Protein AF-A0A938SD48-F1 (afdb_monomer)

Nearest PDB structures (foldseek):
  7wwb-assembly1_B  TM=2.393E-01  e=8.233E+00  Homo sapiens

Radius of gyration: 23.77 Å; Cα contacts (8 Å, |Δi|>4): 327; chains: 1; bounding box: 53×47×93 Å

Structure (mmCIF, N/CA/C/O backbone):
data_AF-A0A938SD48-F1
#
_entry.id   AF-A0A938SD48-F1
#
loop_
_atom_site.group_PDB
_atom_site.id
_atom_site.type_symbol
_atom_site.label_atom_id
_atom_site.label_alt_id
_atom_site.label_comp_id
_atom_site.label_asym_id
_atom_site.label_entity_id
_atom_site.label_seq_id
_atom_site.pdbx_PDB_ins_code
_atom_site.Cartn_x
_atom_site.Cartn_y
_atom_site.Cartn_z
_atom_site.occupancy
_atom_site.B_iso_or_equiv
_atom_site.auth_seq_id
_atom_site.auth_comp_id
_atom_site.auth_asym_id
_atom_site.auth_atom_id
_atom_site.pdbx_PDB_model_num
ATOM 1 N N . MET A 1 1 ? 26.188 -5.322 -6.382 1.00 55.97 1 MET A N 1
ATOM 2 C CA . MET A 1 1 ? 25.565 -6.356 -5.521 1.00 55.97 1 MET A CA 1
ATOM 3 C C . MET A 1 1 ? 25.626 -6.006 -4.030 1.00 55.97 1 MET A C 1
ATOM 5 O O . MET A 1 1 ? 24.589 -6.055 -3.387 1.00 55.97 1 MET A O 1
ATOM 9 N N . GLY A 1 2 ? 26.776 -5.583 -3.482 1.00 70.31 2 GLY A N 1
ATOM 10 C CA . GLY A 1 2 ? 26.922 -5.289 -2.041 1.00 70.31 2 GLY A CA 1
ATOM 11 C C . GLY A 1 2 ? 25.965 -4.232 -1.465 1.00 70.31 2 GLY A C 1
ATOM 12 O O . GLY A 1 2 ? 25.361 -4.470 -0.428 1.00 70.31 2 GLY A O 1
ATOM 13 N N . LEU A 1 3 ? 25.742 -3.111 -2.161 1.00 60.47 3 LEU A N 1
ATOM 14 C CA . LEU A 1 3 ? 24.790 -2.065 -1.733 1.00 60.47 3 LEU A CA 1
ATOM 15 C C . LEU A 1 3 ? 23.327 -2.533 -1.718 1.00 60.47 3 LEU A C 1
ATOM 17 O O . LEU A 1 3 ? 22.547 -2.079 -0.890 1.00 60.47 3 LEU A O 1
ATOM 21 N N . LEU A 1 4 ? 22.972 -3.457 -2.612 1.00 60.59 4 LEU A N 1
ATOM 22 C CA . LEU A 1 4 ? 21.636 -4.045 -2.701 1.00 60.59 4 LEU A CA 1
ATOM 23 C C . LEU A 1 4 ? 21.381 -4.981 -1.517 1.00 60.59 4 LEU A C 1
ATOM 25 O O . LEU A 1 4 ? 20.344 -4.920 -0.868 1.00 60.59 4 LEU A O 1
ATOM 29 N N . ILE A 1 5 ? 22.372 -5.811 -1.195 1.00 69.81 5 ILE A N 1
ATOM 30 C CA . ILE A 1 5 ? 22.332 -6.666 -0.009 1.00 69.81 5 ILE A CA 1
ATOM 31 C C . ILE A 1 5 ? 22.287 -5.793 1.248 1.00 69.81 5 ILE A C 1
ATOM 33 O O . ILE A 1 5 ? 21.464 -6.032 2.120 1.00 69.81 5 ILE A O 1
ATOM 37 N N . ALA A 1 6 ? 23.095 -4.735 1.318 1.00 67.44 6 ALA A N 1
ATOM 38 C CA . ALA A 1 6 ? 23.094 -3.816 2.451 1.00 67.44 6 ALA A CA 1
ATOM 39 C C . ALA A 1 6 ? 21.742 -3.105 2.632 1.00 67.44 6 ALA A C 1
ATOM 41 O O . ALA A 1 6 ? 21.250 -3.035 3.755 1.00 67.44 6 ALA A O 1
ATOM 42 N N . SER A 1 7 ? 21.105 -2.624 1.558 1.00 64.06 7 SER A N 1
ATOM 43 C CA . SER A 1 7 ? 19.796 -1.968 1.654 1.00 64.06 7 SER A CA 1
ATOM 44 C C . SER A 1 7 ? 18.698 -2.943 2.078 1.00 64.06 7 SER A C 1
ATOM 46 O O . SER A 1 7 ? 17.916 -2.617 2.969 1.00 64.06 7 SER A O 1
ATOM 48 N N . LEU A 1 8 ? 18.685 -4.160 1.526 1.00 69.50 8 LEU A N 1
ATOM 49 C CA . LEU A 1 8 ? 17.769 -5.219 1.951 1.00 69.50 8 LEU A CA 1
ATOM 50 C C . LEU A 1 8 ? 17.994 -5.622 3.412 1.00 69.50 8 LEU A C 1
ATOM 52 O O . LEU A 1 8 ? 17.023 -5.781 4.145 1.00 69.50 8 LEU A O 1
ATOM 56 N N . LEU A 1 9 ? 19.247 -5.741 3.858 1.00 76.12 9 LEU A N 1
ATOM 57 C CA . LEU A 1 9 ? 19.583 -6.078 5.243 1.00 76.12 9 LEU A CA 1
ATOM 58 C C . LEU A 1 9 ? 19.184 -4.968 6.217 1.00 76.12 9 LEU A C 1
ATOM 60 O O . LEU A 1 9 ? 18.632 -5.263 7.272 1.00 76.12 9 LEU A O 1
ATOM 64 N N . VAL A 1 10 ? 19.411 -3.700 5.867 1.00 75.19 10 VAL A N 1
ATOM 65 C CA . VAL A 1 10 ? 18.990 -2.549 6.681 1.00 75.19 10 VAL A CA 1
ATOM 66 C C . VAL A 1 10 ? 17.469 -2.504 6.798 1.00 75.19 10 VAL A C 1
ATOM 68 O O . VAL A 1 10 ? 16.935 -2.287 7.887 1.00 75.19 10 VAL A O 1
ATOM 71 N N . LEU A 1 11 ? 16.762 -2.757 5.698 1.00 69.75 11 LEU A N 1
ATOM 72 C CA . LEU A 1 11 ? 15.305 -2.749 5.680 1.00 69.75 11 LEU A CA 1
ATOM 73 C C . LEU A 1 11 ? 14.731 -3.952 6.444 1.00 69.75 11 LEU A C 1
ATOM 75 O O . LEU A 1 11 ? 13.822 -3.783 7.253 1.00 69.75 11 LEU A O 1
ATOM 79 N N . ALA A 1 12 ? 15.327 -5.136 6.289 1.00 75.06 12 ALA A N 1
ATOM 80 C CA . ALA A 1 12 ? 14.992 -6.325 7.067 1.00 75.06 12 ALA A CA 1
ATOM 81 C C . ALA A 1 12 ? 15.240 -6.105 8.566 1.00 75.06 12 ALA A C 1
ATOM 83 O O . ALA A 1 12 ? 14.364 -6.390 9.380 1.00 75.06 12 ALA A O 1
ATOM 84 N N . PHE A 1 13 ? 16.387 -5.535 8.943 1.00 79.31 13 PHE A N 1
ATOM 85 C CA . PHE A 1 13 ? 16.696 -5.187 10.329 1.00 79.31 13 PHE A CA 1
ATOM 86 C C . PHE A 1 13 ? 15.677 -4.197 10.899 1.00 79.31 13 PHE A C 1
ATOM 88 O O . PHE A 1 13 ? 15.174 -4.398 12.003 1.00 79.31 13 PHE A O 1
ATOM 95 N N . ALA A 1 14 ? 15.306 -3.167 10.136 1.00 73.25 14 ALA A N 1
ATOM 96 C CA . ALA A 1 14 ? 14.277 -2.214 10.539 1.00 73.25 14 ALA A CA 1
ATOM 97 C C . ALA A 1 14 ? 12.911 -2.884 10.732 1.00 73.25 14 ALA A C 1
ATOM 99 O O . ALA A 1 14 ? 12.213 -2.574 11.699 1.00 73.25 14 ALA A O 1
ATOM 100 N N . CYS A 1 15 ? 12.551 -3.834 9.865 1.00 73.44 15 CYS A N 1
ATOM 101 C CA . CYS A 1 15 ? 11.355 -4.655 10.023 1.00 73.44 15 CYS A CA 1
ATOM 102 C C . CYS A 1 15 ? 11.419 -5.509 11.294 1.00 73.44 15 CYS A C 1
ATOM 104 O O . CYS A 1 15 ? 10.474 -5.477 12.079 1.00 73.44 15 CYS A O 1
ATOM 106 N N . PHE A 1 16 ? 12.522 -6.217 11.551 1.00 78.19 16 PHE A N 1
ATOM 107 C CA . PHE A 1 16 ? 12.684 -7.025 12.764 1.00 78.19 16 PHE A CA 1
ATOM 108 C C . PHE A 1 16 ? 12.657 -6.176 14.034 1.00 78.19 16 PHE A C 1
ATOM 110 O O . PHE A 1 16 ? 11.977 -6.530 14.993 1.00 78.19 16 PHE A O 1
ATOM 117 N N . HIS A 1 17 ? 13.323 -5.022 14.035 1.00 78.88 17 HIS A N 1
ATOM 118 C CA . HIS A 1 17 ? 13.264 -4.075 15.142 1.00 78.88 17 HIS A CA 1
ATOM 119 C C . HIS A 1 17 ? 11.832 -3.571 15.371 1.00 78.88 17 HIS A C 1
ATOM 121 O O . HIS A 1 17 ? 11.336 -3.603 16.497 1.00 78.88 17 HIS A O 1
ATOM 127 N N . ALA A 1 18 ? 11.138 -3.154 14.308 1.00 74.25 18 ALA A N 1
ATOM 128 C CA . ALA A 1 18 ? 9.751 -2.709 14.389 1.00 74.25 18 ALA A CA 1
ATOM 129 C C . ALA A 1 18 ? 8.836 -3.813 14.943 1.00 74.25 18 ALA A C 1
ATOM 131 O O . ALA A 1 18 ? 8.040 -3.549 15.845 1.00 74.25 18 ALA A O 1
ATOM 132 N N . LEU A 1 19 ? 8.997 -5.055 14.471 1.00 74.38 19 LEU A N 1
ATOM 133 C CA . LEU A 1 19 ? 8.277 -6.220 14.980 1.00 74.38 19 LEU A CA 1
ATOM 134 C C . LEU A 1 19 ? 8.552 -6.416 16.474 1.00 74.38 19 LEU A C 1
ATOM 136 O O . LEU A 1 19 ? 7.603 -6.414 17.258 1.00 74.38 19 LEU A O 1
ATOM 140 N N . SER A 1 20 ? 9.816 -6.473 16.893 1.00 78.00 20 SER A N 1
ATOM 141 C CA . SER A 1 20 ? 10.206 -6.616 18.301 1.00 78.00 20 SER A CA 1
ATOM 142 C C . SER A 1 20 ? 9.588 -5.533 19.188 1.00 78.00 20 SER A C 1
ATOM 144 O O . SER A 1 20 ? 8.962 -5.838 20.203 1.00 78.00 20 SER A O 1
ATOM 146 N N . VAL A 1 21 ? 9.658 -4.265 18.773 1.00 74.50 21 VAL A N 1
ATOM 147 C CA . VAL A 1 21 ? 9.040 -3.147 19.501 1.00 74.50 21 VAL A CA 1
ATOM 148 C C . VAL A 1 21 ? 7.518 -3.299 19.580 1.00 74.50 21 VAL A C 1
ATOM 150 O O . VAL A 1 21 ? 6.919 -2.997 20.616 1.00 74.50 21 VAL A O 1
ATOM 153 N N . THR A 1 22 ? 6.859 -3.774 18.520 1.00 73.69 22 THR A N 1
ATOM 154 C CA . THR A 1 22 ? 5.404 -3.999 18.548 1.00 73.69 22 THR A CA 1
ATOM 155 C C . THR A 1 22 ? 4.982 -5.187 19.409 1.00 73.69 22 THR A C 1
ATOM 157 O O . THR A 1 22 ? 3.893 -5.128 19.983 1.00 73.69 22 THR A O 1
ATOM 160 N N . PHE A 1 23 ? 5.820 -6.223 19.522 1.00 74.44 23 PHE A N 1
ATOM 161 C CA . PHE A 1 23 ? 5.585 -7.390 20.376 1.00 74.44 23 PHE A CA 1
ATOM 162 C C . PHE A 1 23 ? 5.775 -7.070 21.861 1.00 74.44 23 PHE A C 1
ATOM 164 O O . PHE A 1 23 ? 4.983 -7.519 22.685 1.00 74.44 23 PHE A O 1
ATOM 171 N N . LEU A 1 24 ? 6.784 -6.264 22.199 1.00 77.25 24 LEU A N 1
ATOM 172 C CA . LEU A 1 24 ? 7.079 -5.883 23.584 1.00 77.25 24 LEU A CA 1
ATOM 173 C C . LEU A 1 24 ? 6.087 -4.851 24.140 1.00 77.25 24 LEU A C 1
ATOM 175 O O . LEU A 1 24 ? 5.838 -4.804 25.345 1.00 77.25 24 LEU A O 1
ATOM 179 N N . ASN A 1 25 ? 5.499 -4.015 23.280 1.00 76.06 25 ASN A N 1
ATOM 180 C CA . ASN A 1 25 ? 4.553 -2.997 23.723 1.00 76.06 25 ASN A CA 1
ATOM 181 C C . ASN A 1 25 ? 3.167 -3.587 24.039 1.00 76.06 25 ASN A C 1
ATOM 183 O O . ASN A 1 25 ? 2.583 -4.293 23.211 1.00 76.06 25 ASN A O 1
ATOM 187 N N . PRO A 1 26 ? 2.556 -3.227 25.186 1.00 74.94 26 PRO A N 1
ATOM 188 C CA . PRO A 1 26 ? 1.252 -3.754 25.555 1.00 74.94 26 PRO A CA 1
ATOM 189 C C . PRO A 1 26 ? 0.180 -3.342 24.529 1.00 74.94 26 PRO A C 1
ATOM 191 O O . PRO A 1 26 ? 0.180 -2.194 24.071 1.00 74.94 26 PRO A O 1
ATOM 194 N N . PRO A 1 27 ? -0.823 -4.196 24.235 1.00 69.19 27 PRO A N 1
ATOM 195 C CA . PRO A 1 27 ? -1.873 -3.906 23.247 1.00 69.19 27 PRO A CA 1
ATOM 196 C C . PRO A 1 27 ? -2.687 -2.631 23.524 1.00 69.19 27 PRO A C 1
ATOM 198 O O . PRO A 1 27 ? -3.378 -2.106 22.646 1.00 69.19 27 PRO A O 1
ATOM 201 N N . ALA A 1 28 ? -2.655 -2.129 24.760 1.00 70.56 28 ALA A N 1
ATOM 202 C CA . ALA A 1 28 ? -3.317 -0.893 25.158 1.00 70.56 28 ALA A CA 1
ATOM 203 C C . ALA A 1 28 ? -2.520 0.378 24.797 1.00 70.56 28 ALA A C 1
ATOM 205 O O . ALA A 1 28 ? -3.116 1.453 24.768 1.00 70.56 28 ALA A O 1
ATOM 206 N N . ALA A 1 29 ? -1.211 0.283 24.541 1.00 79.06 29 ALA A N 1
ATOM 207 C CA . ALA A 1 29 ? -0.349 1.406 24.174 1.00 79.06 29 ALA A CA 1
ATOM 208 C C . ALA A 1 29 ? -0.347 1.665 22.657 1.00 79.06 29 ALA A C 1
ATOM 210 O O . ALA A 1 29 ? -0.799 0.837 21.862 1.00 79.06 29 ALA A O 1
ATOM 211 N N . ASN A 1 30 ? 0.159 2.833 22.246 1.00 84.06 30 ASN A N 1
ATOM 212 C CA . ASN A 1 30 ? 0.349 3.161 20.835 1.00 84.06 30 ASN A CA 1
ATOM 213 C C . ASN A 1 30 ? 1.605 2.463 20.284 1.00 84.06 30 ASN A C 1
ATOM 215 O O . ASN A 1 30 ? 2.627 3.100 20.052 1.00 84.06 30 ASN A O 1
ATOM 219 N N . ARG A 1 31 ? 1.525 1.142 20.100 1.00 85.81 31 ARG A N 1
ATOM 220 C CA . ARG A 1 31 ? 2.643 0.313 19.622 1.00 85.81 31 ARG A CA 1
ATOM 221 C C . ARG A 1 31 ? 3.079 0.637 18.189 1.00 85.81 31 ARG A C 1
ATOM 223 O O . ARG A 1 31 ? 4.226 0.395 17.837 1.00 85.81 31 ARG A O 1
ATOM 230 N N . ALA A 1 32 ? 2.174 1.189 17.377 1.00 87.50 32 ALA A N 1
ATOM 231 C CA . ALA A 1 32 ? 2.451 1.513 15.982 1.00 87.50 32 ALA A CA 1
ATOM 232 C C . ALA A 1 32 ? 3.376 2.728 15.814 1.00 87.50 32 ALA A C 1
ATOM 234 O O . ALA A 1 32 ? 4.136 2.769 14.856 1.00 87.50 32 ALA A O 1
ATOM 235 N N . PHE A 1 33 ? 3.344 3.693 16.739 1.00 89.31 33 PHE A N 1
ATOM 236 C CA . PHE A 1 33 ? 4.128 4.927 16.627 1.00 89.31 33 PHE A CA 1
ATOM 237 C C . PHE A 1 33 ? 5.637 4.703 16.510 1.00 89.31 33 PHE A C 1
ATOM 239 O O . PHE A 1 33 ? 6.199 5.121 15.498 1.00 89.31 33 PHE A O 1
ATOM 246 N N . PRO A 1 34 ? 6.305 4.035 17.473 1.00 87.38 34 PRO A N 1
ATOM 247 C CA . PRO A 1 34 ? 7.749 3.851 17.388 1.00 87.38 34 PRO A CA 1
ATOM 248 C C . PRO A 1 34 ? 8.135 3.036 16.150 1.00 87.38 34 PRO A C 1
ATOM 250 O O . PRO A 1 34 ? 9.058 3.416 15.445 1.00 87.38 34 PRO A O 1
ATOM 253 N N . ALA A 1 35 ? 7.374 1.988 15.824 1.00 88.12 35 ALA A N 1
ATOM 254 C CA . ALA A 1 35 ? 7.616 1.156 14.648 1.00 88.12 35 ALA A CA 1
ATOM 255 C C . ALA A 1 35 ? 7.497 1.936 13.327 1.00 88.12 35 ALA A C 1
ATOM 257 O O . ALA A 1 35 ? 8.381 1.864 12.476 1.00 88.12 35 ALA A O 1
ATOM 258 N N . ARG A 1 36 ? 6.425 2.716 13.150 1.00 92.44 36 ARG A N 1
ATOM 259 C CA . ARG A 1 36 ? 6.199 3.514 11.934 1.00 92.44 36 ARG A CA 1
ATOM 260 C C . ARG A 1 36 ? 7.218 4.642 11.801 1.00 92.44 36 ARG A C 1
ATOM 262 O O . ARG A 1 36 ? 7.652 4.932 10.691 1.00 92.44 36 ARG A O 1
ATOM 269 N N . LEU A 1 37 ? 7.635 5.246 12.913 1.00 91.12 37 LEU A N 1
ATOM 270 C CA . LEU A 1 37 ? 8.685 6.261 12.912 1.00 91.12 37 LEU A CA 1
ATOM 271 C C . LEU A 1 37 ? 10.048 5.665 12.534 1.00 91.12 37 LEU A C 1
ATOM 273 O O . LEU A 1 37 ? 10.732 6.231 11.684 1.00 91.12 37 LEU A O 1
ATOM 277 N N . THR A 1 38 ? 10.427 4.512 13.098 1.00 88.62 38 THR A N 1
ATOM 278 C CA . THR A 1 38 ? 11.702 3.865 12.746 1.00 88.62 38 THR A CA 1
ATOM 279 C C . THR A 1 38 ? 11.712 3.410 11.296 1.00 88.62 38 THR A C 1
ATOM 281 O O . THR A 1 38 ? 12.691 3.646 10.596 1.00 88.62 38 THR A O 1
ATOM 284 N N . LEU A 1 39 ? 10.615 2.814 10.817 1.00 89.19 39 LEU A N 1
ATOM 285 C CA . LEU A 1 39 ? 10.494 2.398 9.421 1.00 89.19 39 LEU A CA 1
ATOM 286 C C . LEU A 1 39 ? 10.559 3.592 8.464 1.00 89.19 39 LEU A C 1
ATOM 288 O O . LEU A 1 39 ? 11.268 3.511 7.471 1.00 89.19 39 LEU A O 1
ATOM 292 N N . ALA A 1 40 ? 9.892 4.710 8.774 1.00 93.38 40 ALA A N 1
ATOM 293 C CA . ALA A 1 40 ? 9.971 5.921 7.957 1.00 93.38 40 ALA A CA 1
ATOM 294 C C . ALA A 1 40 ? 11.389 6.522 7.942 1.00 93.38 40 ALA A C 1
ATOM 296 O O . ALA A 1 40 ? 11.875 6.922 6.888 1.00 93.38 40 ALA A O 1
ATOM 297 N N . GLY A 1 41 ? 12.077 6.550 9.089 1.00 91.31 41 GLY A N 1
ATOM 298 C CA . GLY A 1 41 ? 13.460 7.028 9.170 1.00 91.31 41 GLY A CA 1
ATOM 299 C C . GLY A 1 41 ? 14.431 6.163 8.363 1.00 91.31 41 GLY A C 1
ATOM 300 O O . GLY A 1 41 ? 15.237 6.686 7.596 1.00 91.31 41 GLY A O 1
ATOM 301 N N . VAL A 1 42 ? 14.316 4.837 8.482 1.00 88.50 42 VAL A N 1
ATOM 302 C CA . VAL A 1 42 ? 15.143 3.886 7.723 1.00 88.50 42 VAL A CA 1
ATOM 303 C C . VAL A 1 42 ? 14.827 3.947 6.230 1.00 88.50 42 VAL A C 1
ATOM 305 O O . VAL A 1 42 ? 15.749 3.978 5.419 1.00 88.50 42 VAL A O 1
ATOM 308 N N . TRP A 1 43 ? 13.549 4.032 5.862 1.00 93.25 43 TRP A N 1
ATOM 309 C CA . TRP A 1 43 ? 13.114 4.232 4.481 1.00 93.25 43 TRP A CA 1
ATOM 310 C C . TRP A 1 43 ? 13.755 5.477 3.855 1.00 93.25 43 TRP A C 1
ATOM 312 O O . TRP A 1 43 ? 14.315 5.386 2.761 1.00 93.25 43 TRP A O 1
ATOM 322 N N . LEU A 1 44 ? 13.734 6.610 4.568 1.00 94.00 44 LEU A N 1
ATOM 323 C CA . LEU A 1 44 ? 14.311 7.868 4.096 1.00 94.00 44 LEU A CA 1
ATOM 324 C C . LEU A 1 44 ? 15.834 7.769 3.948 1.00 94.00 44 LEU A C 1
ATOM 326 O O . LEU A 1 44 ? 16.376 8.141 2.909 1.00 94.00 44 LEU A O 1
ATOM 330 N N . ALA A 1 45 ? 16.524 7.232 4.958 1.00 89.75 45 ALA A N 1
ATOM 331 C CA . ALA A 1 45 ? 17.973 7.045 4.917 1.00 89.75 45 ALA A CA 1
ATOM 332 C C . ALA A 1 45 ? 18.395 6.122 3.760 1.00 89.75 45 ALA A C 1
ATOM 334 O O . ALA A 1 45 ? 19.318 6.446 3.015 1.00 89.75 45 ALA A O 1
ATOM 335 N N . ALA A 1 46 ? 17.684 5.007 3.562 1.00 89.31 46 ALA A N 1
ATOM 336 C CA . ALA A 1 46 ? 17.926 4.092 2.451 1.00 89.31 46 ALA A CA 1
ATOM 337 C C . ALA A 1 46 ? 17.684 4.762 1.087 1.00 89.31 46 ALA A C 1
ATOM 339 O O . ALA A 1 46 ? 18.459 4.536 0.160 1.00 89.31 46 ALA A O 1
ATOM 340 N N . GLY A 1 47 ? 16.664 5.618 0.977 1.00 89.94 47 GLY A N 1
ATOM 341 C CA . GLY A 1 47 ? 16.372 6.372 -0.245 1.00 89.94 47 GLY A CA 1
ATOM 342 C C . GLY A 1 47 ? 17.467 7.377 -0.592 1.00 89.94 47 GLY A C 1
ATOM 343 O O . GLY A 1 47 ? 17.913 7.428 -1.736 1.00 89.94 47 GLY A O 1
ATOM 344 N N . ILE A 1 48 ? 17.972 8.114 0.404 1.00 89.62 48 ILE A N 1
ATOM 345 C CA . ILE A 1 48 ? 19.101 9.042 0.229 1.00 89.62 48 ILE A CA 1
ATOM 346 C C . ILE A 1 48 ? 20.354 8.284 -0.222 1.00 89.62 48 ILE A C 1
ATOM 348 O O . ILE A 1 48 ? 21.013 8.697 -1.174 1.00 89.62 48 ILE A O 1
ATOM 352 N N . LEU A 1 49 ? 20.672 7.155 0.417 1.00 88.44 49 LEU A N 1
ATOM 353 C CA . LEU A 1 49 ? 21.825 6.336 0.035 1.00 88.44 49 LEU A CA 1
ATOM 354 C C . LEU A 1 49 ? 21.688 5.768 -1.382 1.00 88.44 49 LEU A C 1
ATOM 356 O O . LEU A 1 49 ? 22.663 5.775 -2.132 1.00 88.44 49 LEU A O 1
ATOM 360 N N . ALA A 1 50 ? 20.492 5.313 -1.764 1.00 87.62 50 ALA A N 1
ATOM 361 C CA . ALA A 1 50 ? 20.214 4.825 -3.111 1.00 87.62 50 ALA A CA 1
ATOM 362 C C . ALA A 1 50 ? 20.386 5.934 -4.161 1.00 87.62 50 ALA A C 1
ATOM 364 O O . ALA A 1 50 ? 21.072 5.727 -5.161 1.00 87.62 50 ALA A O 1
ATOM 365 N N . LEU A 1 51 ? 19.852 7.129 -3.891 1.00 87.12 51 LEU A N 1
ATOM 366 C CA . LEU A 1 51 ? 20.024 8.304 -4.744 1.00 87.12 51 LEU A CA 1
ATOM 367 C C . LEU A 1 51 ? 21.504 8.684 -4.892 1.00 87.12 51 LEU A C 1
ATOM 369 O O . LEU A 1 51 ? 21.979 8.903 -6.003 1.00 87.12 51 LEU A O 1
ATOM 373 N N . MET A 1 52 ? 22.258 8.721 -3.788 1.00 85.62 52 MET A N 1
ATOM 374 C CA . MET A 1 52 ? 23.696 9.011 -3.813 1.00 85.62 52 MET A CA 1
ATOM 375 C C . MET A 1 52 ? 24.492 7.957 -4.590 1.00 85.62 52 MET A C 1
ATOM 377 O O . MET A 1 52 ? 25.446 8.305 -5.287 1.00 85.62 52 MET A O 1
ATOM 381 N N . ALA A 1 53 ? 24.128 6.678 -4.469 1.00 85.06 53 ALA A N 1
ATOM 382 C CA . ALA A 1 53 ? 24.790 5.590 -5.179 1.00 85.06 53 ALA A CA 1
ATOM 383 C C . ALA A 1 53 ? 24.566 5.679 -6.697 1.00 85.06 53 ALA A C 1
ATOM 385 O O . ALA A 1 53 ? 25.527 5.524 -7.455 1.00 85.06 53 ALA A O 1
ATOM 386 N N . ASP A 1 54 ? 23.339 5.986 -7.127 1.00 84.69 54 ASP A N 1
ATOM 387 C CA . ASP A 1 54 ? 23.008 6.181 -8.543 1.00 84.69 54 ASP A CA 1
ATOM 388 C C . ASP A 1 54 ? 23.652 7.460 -9.103 1.00 84.69 54 ASP A C 1
ATOM 390 O O . ASP A 1 54 ? 24.244 7.422 -10.182 1.00 84.69 54 ASP A O 1
ATOM 394 N N . ALA A 1 55 ? 23.641 8.566 -8.348 1.00 83.88 55 ALA A N 1
ATOM 395 C CA . ALA A 1 55 ? 24.282 9.825 -8.744 1.00 83.88 55 ALA A CA 1
ATOM 396 C C . ALA A 1 55 ? 25.807 9.694 -8.915 1.00 83.88 55 ALA A C 1
ATOM 398 O O . ALA A 1 55 ? 26.402 10.348 -9.767 1.00 83.88 55 ALA A O 1
ATOM 399 N N . ARG A 1 56 ? 26.450 8.824 -8.125 1.00 84.69 56 ARG A N 1
ATOM 400 C CA . ARG A 1 56 ? 27.889 8.520 -8.229 1.00 84.69 56 ARG A CA 1
ATOM 401 C C . ARG A 1 56 ? 28.208 7.398 -9.222 1.00 84.69 56 ARG A C 1
ATOM 403 O O . ARG A 1 56 ? 29.377 7.073 -9.402 1.00 84.69 56 ARG A O 1
ATOM 410 N N . GLY A 1 57 ? 27.199 6.771 -9.831 1.00 81.56 57 GLY A N 1
ATOM 411 C CA . GLY A 1 57 ? 27.383 5.650 -10.756 1.00 81.56 57 GLY A CA 1
ATOM 412 C C . GLY A 1 57 ? 27.965 4.382 -10.118 1.00 81.56 57 GLY A C 1
ATOM 413 O O . GLY A 1 57 ? 28.519 3.552 -10.833 1.00 81.56 57 GLY A O 1
ATOM 414 N N . VAL A 1 58 ? 27.857 4.223 -8.792 1.00 75.56 58 VAL A N 1
ATOM 415 C CA . VAL A 1 58 ? 28.449 3.094 -8.042 1.00 75.56 58 VAL A CA 1
ATOM 416 C C . VAL A 1 58 ? 27.695 1.790 -8.303 1.00 75.56 58 VAL A C 1
ATOM 418 O O . VAL A 1 58 ? 28.282 0.709 -8.346 1.00 75.56 58 VAL A O 1
ATOM 421 N N . THR A 1 59 ? 26.380 1.877 -8.481 1.00 72.12 59 THR A N 1
ATOM 422 C CA . THR A 1 59 ? 25.506 0.734 -8.750 1.00 72.12 59 THR A CA 1
ATOM 423 C C . THR A 1 59 ? 24.482 1.094 -9.805 1.00 72.12 59 THR A C 1
ATOM 425 O O . THR A 1 59 ? 24.004 2.219 -9.846 1.00 72.12 59 THR A O 1
ATOM 428 N N . TYR A 1 60 ? 24.127 0.126 -10.646 1.00 70.50 60 TYR A N 1
ATOM 429 C CA . TYR A 1 60 ? 23.014 0.281 -11.572 1.00 70.50 60 TYR A CA 1
ATOM 430 C C . TYR A 1 60 ? 21.690 0.097 -10.820 1.00 70.50 60 TYR A C 1
ATOM 432 O O . TYR A 1 60 ? 21.484 -0.943 -10.190 1.00 70.50 60 TYR A O 1
ATOM 440 N N . ASN A 1 61 ? 20.795 1.081 -10.939 1.00 81.56 61 ASN A N 1
ATOM 441 C CA . ASN A 1 61 ? 19.395 1.032 -10.509 1.00 81.56 61 ASN A CA 1
ATOM 442 C C . ASN A 1 61 ? 19.177 0.902 -8.989 1.00 81.56 61 ASN A C 1
ATOM 444 O O . ASN A 1 61 ? 18.199 0.279 -8.563 1.00 81.56 61 ASN A O 1
ATOM 448 N N . ALA A 1 62 ? 20.047 1.476 -8.152 1.00 85.50 62 ALA A N 1
ATOM 449 C CA . ALA A 1 62 ? 19.880 1.418 -6.698 1.00 85.50 62 ALA A CA 1
ATOM 450 C C . ALA A 1 62 ? 18.548 2.033 -6.250 1.00 85.50 62 ALA A C 1
ATOM 452 O O . ALA A 1 62 ? 17.872 1.476 -5.382 1.00 85.50 62 ALA A O 1
ATOM 453 N N . LEU A 1 63 ? 18.134 3.133 -6.883 1.00 87.38 63 LEU A N 1
ATOM 454 C CA . LEU A 1 63 ? 16.879 3.816 -6.593 1.00 87.38 63 LEU A CA 1
ATOM 455 C C . LEU A 1 63 ? 15.658 2.964 -6.970 1.00 87.38 63 LEU A C 1
ATOM 457 O O . LEU A 1 63 ? 14.687 2.909 -6.217 1.00 87.38 63 LEU A O 1
ATOM 461 N N . SER A 1 64 ? 15.733 2.216 -8.077 1.00 87.38 64 SER A N 1
ATOM 462 C CA . SER A 1 64 ? 14.677 1.260 -8.447 1.00 87.38 64 SER A CA 1
ATOM 463 C C . SER A 1 64 ? 14.555 0.142 -7.414 1.00 87.38 64 SER A C 1
ATOM 465 O O . SER A 1 64 ? 13.450 -0.215 -7.015 1.00 87.38 64 SER A O 1
ATOM 467 N N . VAL A 1 65 ? 15.681 -0.395 -6.933 1.00 87.81 65 VAL A N 1
ATOM 468 C CA . VAL A 1 65 ? 15.662 -1.458 -5.919 1.00 87.81 65 VAL A CA 1
ATOM 469 C C . VAL A 1 65 ? 15.116 -0.954 -4.588 1.00 87.81 65 VAL A C 1
ATOM 471 O O . VAL A 1 65 ? 14.293 -1.631 -3.977 1.00 87.81 65 VAL A O 1
ATOM 474 N N . TRP A 1 66 ? 15.514 0.244 -4.154 1.00 90.50 66 TRP A N 1
ATOM 475 C CA . TRP A 1 66 ? 14.924 0.888 -2.980 1.00 90.50 66 TRP A CA 1
ATOM 476 C C . TRP A 1 66 ? 13.403 1.040 -3.119 1.00 90.50 66 TRP A C 1
ATOM 478 O O . TRP A 1 66 ? 12.666 0.756 -2.171 1.00 90.50 66 TRP A O 1
ATOM 488 N N . ALA A 1 67 ? 12.917 1.416 -4.302 1.00 91.88 67 ALA A N 1
ATOM 489 C CA . ALA A 1 67 ? 11.490 1.562 -4.537 1.00 91.88 67 ALA A CA 1
ATOM 490 C C . ALA A 1 67 ? 10.738 0.220 -4.505 1.00 91.88 67 ALA A C 1
ATOM 492 O O . ALA A 1 67 ? 9.709 0.122 -3.836 1.00 91.88 67 ALA A O 1
ATOM 493 N N . TYR A 1 68 ? 11.272 -0.839 -5.127 1.00 91.50 68 TYR A N 1
ATOM 494 C CA . TYR A 1 68 ? 10.698 -2.189 -5.023 1.00 91.50 68 TYR A CA 1
ATOM 495 C C . TYR A 1 68 ? 10.723 -2.722 -3.583 1.00 91.50 68 TYR A C 1
ATOM 497 O O . TYR A 1 68 ? 9.737 -3.291 -3.118 1.00 91.50 68 TYR A O 1
ATOM 505 N N . ALA A 1 69 ? 11.813 -2.504 -2.842 1.00 89.69 69 ALA A N 1
ATOM 506 C CA . ALA A 1 69 ? 11.904 -2.900 -1.437 1.00 89.69 69 ALA A CA 1
ATOM 507 C C . ALA A 1 69 ? 10.875 -2.154 -0.574 1.00 89.69 69 ALA A C 1
ATOM 509 O O . ALA A 1 69 ? 10.218 -2.760 0.275 1.00 89.69 69 ALA A O 1
ATOM 510 N N . THR A 1 70 ? 10.684 -0.857 -0.833 1.00 91.44 70 THR A N 1
ATOM 511 C CA . THR A 1 70 ? 9.649 -0.052 -0.175 1.00 91.44 70 THR A CA 1
ATOM 512 C C . THR A 1 70 ? 8.263 -0.603 -0.469 1.00 91.44 70 THR A C 1
ATOM 514 O O . THR A 1 70 ? 7.474 -0.792 0.450 1.00 91.44 70 THR A O 1
ATOM 517 N N . LEU A 1 71 ? 7.976 -0.909 -1.732 1.00 92.25 71 LEU A N 1
ATOM 518 C CA . LEU A 1 71 ? 6.701 -1.468 -2.153 1.00 92.25 71 LEU A CA 1
ATOM 519 C C . LEU A 1 71 ? 6.388 -2.784 -1.421 1.00 92.25 71 LEU A C 1
ATOM 521 O O . LEU A 1 71 ? 5.293 -2.931 -0.885 1.00 92.25 71 LEU A O 1
ATOM 525 N N . VAL A 1 72 ? 7.347 -3.713 -1.351 1.00 90.06 72 VAL A N 1
ATOM 526 C CA . VAL A 1 72 ? 7.175 -4.986 -0.632 1.00 90.06 72 VAL A CA 1
ATOM 527 C C . VAL A 1 72 ? 6.912 -4.734 0.854 1.00 90.06 72 VAL A C 1
ATOM 529 O O . VAL A 1 72 ? 5.942 -5.249 1.411 1.00 90.06 72 VAL A O 1
ATOM 532 N N . ALA A 1 73 ? 7.729 -3.900 1.500 1.00 90.06 73 ALA A N 1
ATOM 533 C CA . ALA A 1 73 ? 7.598 -3.626 2.928 1.00 90.06 73 ALA A CA 1
ATOM 534 C C . ALA A 1 73 ? 6.299 -2.887 3.277 1.00 90.06 73 ALA A C 1
ATOM 536 O O . ALA A 1 73 ? 5.638 -3.220 4.262 1.00 90.06 73 ALA A O 1
ATOM 537 N N . SER A 1 74 ? 5.890 -1.916 2.463 1.00 91.56 74 SER A N 1
ATOM 538 C CA . SER A 1 74 ? 4.620 -1.211 2.626 1.00 91.56 74 SER A CA 1
ATOM 539 C C . SER A 1 74 ? 3.419 -2.073 2.238 1.00 91.56 74 SER A C 1
ATOM 541 O O . SER A 1 74 ? 2.371 -1.918 2.854 1.00 91.56 74 SER A O 1
ATOM 543 N N . GLY A 1 75 ? 3.556 -3.025 1.311 1.00 92.94 75 GLY A N 1
ATOM 544 C CA . GLY A 1 75 ? 2.538 -4.039 1.016 1.00 92.94 75 GLY A CA 1
ATOM 545 C C . GLY A 1 75 ? 2.283 -4.962 2.212 1.00 92.94 75 GLY A C 1
ATOM 546 O O . GLY A 1 75 ? 1.136 -5.167 2.613 1.00 92.94 75 GLY A O 1
ATOM 547 N N . VAL A 1 76 ? 3.349 -5.426 2.874 1.00 91.00 76 VAL A N 1
ATOM 548 C CA . VAL A 1 76 ? 3.244 -6.125 4.168 1.00 91.00 76 VAL A CA 1
ATOM 549 C C . VAL A 1 76 ? 2.629 -5.204 5.228 1.00 91.00 76 VAL A C 1
ATOM 551 O O . VAL A 1 76 ? 1.733 -5.612 5.965 1.00 91.00 76 VAL A O 1
ATOM 554 N N . GLY A 1 77 ? 3.051 -3.938 5.271 1.00 92.38 77 GLY A N 1
ATOM 555 C CA . GLY A 1 77 ? 2.476 -2.914 6.143 1.00 92.38 77 GLY A CA 1
ATOM 556 C C . GLY A 1 77 ? 0.973 -2.710 5.932 1.00 92.38 77 GLY A C 1
ATOM 557 O O . GLY A 1 77 ? 0.242 -2.599 6.912 1.00 92.38 77 GLY A O 1
ATOM 558 N N . LEU A 1 78 ? 0.494 -2.731 4.684 1.00 95.06 78 LEU A N 1
ATOM 559 C CA . LEU A 1 78 ? -0.925 -2.675 4.327 1.00 95.06 78 LEU A CA 1
ATOM 560 C C . LEU A 1 78 ? -1.671 -3.903 4.845 1.00 95.06 78 LEU A C 1
ATOM 562 O O . LEU A 1 78 ? -2.708 -3.742 5.485 1.00 95.06 78 LEU A O 1
ATOM 566 N N . ALA A 1 79 ? -1.134 -5.109 4.632 1.00 94.62 79 ALA A N 1
ATOM 567 C CA . ALA A 1 79 ? -1.729 -6.349 5.136 1.00 94.62 79 ALA A CA 1
ATOM 568 C C . ALA A 1 79 ? -1.838 -6.346 6.675 1.00 94.62 79 ALA A C 1
ATOM 570 O O . ALA A 1 79 ? -2.867 -6.720 7.246 1.00 94.62 79 ALA A O 1
ATOM 571 N N . ILE A 1 80 ? -0.805 -5.857 7.366 1.00 93.12 80 ILE A N 1
ATOM 572 C CA . ILE A 1 80 ? -0.830 -5.675 8.823 1.00 93.12 80 ILE A CA 1
ATOM 573 C C . ILE A 1 80 ? -1.857 -4.607 9.211 1.00 93.12 80 ILE A C 1
ATOM 575 O O . ILE A 1 80 ? -2.634 -4.821 10.139 1.00 93.12 80 ILE A O 1
ATOM 579 N N . ALA A 1 81 ? -1.903 -3.483 8.496 1.00 94.69 81 ALA A N 1
ATOM 580 C CA . ALA A 1 81 ? -2.802 -2.377 8.794 1.00 94.69 81 ALA A CA 1
ATOM 581 C C . ALA A 1 81 ? -4.275 -2.777 8.675 1.00 94.69 81 ALA A C 1
ATOM 583 O O . ALA A 1 81 ? -5.045 -2.513 9.595 1.00 94.69 81 ALA A O 1
ATOM 584 N N . VAL A 1 82 ? -4.674 -3.482 7.611 1.00 96.06 82 VAL A N 1
ATOM 585 C CA . VAL A 1 82 ? -6.051 -4.004 7.495 1.00 96.06 82 VAL A CA 1
ATOM 586 C C . VAL A 1 82 ? -6.372 -5.056 8.560 1.00 96.06 82 VAL A C 1
ATOM 588 O O . VAL A 1 82 ? -7.542 -5.330 8.818 1.00 96.06 82 VAL A O 1
ATOM 591 N N . SER A 1 83 ? -5.345 -5.619 9.208 1.00 94.50 83 SER A N 1
ATOM 592 C CA . SER A 1 83 ? -5.494 -6.544 10.334 1.00 94.50 83 SER A CA 1
ATOM 593 C C . SER A 1 83 ? -5.588 -5.859 11.701 1.00 94.50 83 SER A C 1
ATOM 595 O O . SER A 1 83 ? -5.851 -6.513 12.718 1.00 94.50 83 SER A O 1
ATOM 597 N N . GLU A 1 84 ? -5.329 -4.551 11.771 1.00 91.38 84 GLU A N 1
ATOM 598 C CA . GLU A 1 84 ? -5.418 -3.805 13.019 1.00 91.38 84 GLU A CA 1
ATOM 599 C C . GLU A 1 84 ? -6.875 -3.622 13.466 1.00 91.38 84 GLU A C 1
ATOM 601 O O . GLU A 1 84 ? -7.832 -3.711 12.701 1.00 91.38 84 GLU A O 1
ATOM 606 N N . ARG A 1 85 ? -7.053 -3.357 14.763 1.00 87.25 85 ARG A N 1
ATOM 607 C CA . ARG A 1 85 ? -8.371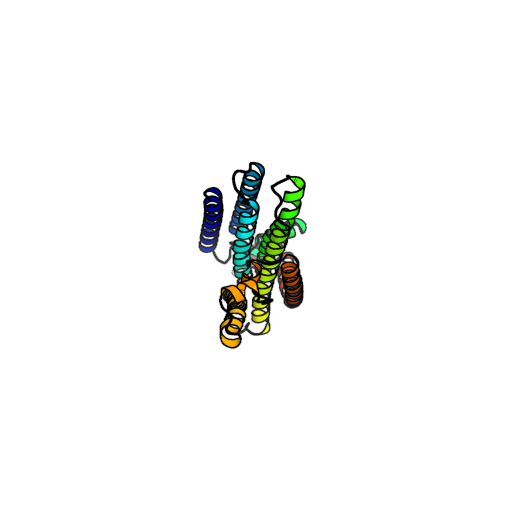 -3.066 15.336 1.00 87.25 85 ARG A CA 1
ATOM 608 C C . ARG A 1 85 ? -8.901 -1.718 14.836 1.00 87.25 85 ARG A C 1
ATOM 610 O O . ARG A 1 85 ? -8.171 -0.729 14.823 1.00 87.25 85 ARG A O 1
ATOM 617 N N . ASP A 1 86 ? -10.205 -1.661 14.593 1.00 87.06 86 ASP A N 1
ATOM 618 C CA . ASP A 1 86 ? -10.886 -0.423 14.187 1.00 87.06 86 ASP A CA 1
ATOM 619 C C . ASP A 1 86 ? -11.105 0.546 15.361 1.00 87.06 86 ASP A C 1
ATOM 621 O O . ASP A 1 86 ? -11.236 1.757 15.183 1.00 87.06 86 ASP A O 1
ATOM 625 N N . GLN A 1 87 ? -11.157 0.026 16.592 1.00 84.12 87 GLN A N 1
ATOM 626 C CA . GLN A 1 87 ? -11.427 0.831 17.781 1.00 84.12 87 GLN A CA 1
ATOM 627 C C . GLN A 1 87 ? -10.142 1.285 18.480 1.00 84.12 87 GLN A C 1
ATOM 629 O O . GLN A 1 87 ? -9.295 0.485 18.888 1.00 84.12 87 GLN A O 1
ATOM 634 N N . LEU A 1 88 ? -10.041 2.595 18.707 1.00 82.69 88 LEU A N 1
ATOM 635 C CA . LEU A 1 88 ? -8.959 3.198 19.482 1.00 82.69 88 LEU A CA 1
ATOM 636 C C . LEU A 1 88 ? -9.092 2.851 20.971 1.00 82.69 88 LEU A C 1
ATOM 638 O O . LEU A 1 88 ? -10.107 3.149 21.607 1.00 82.69 88 LEU A O 1
ATOM 642 N N . GLY A 1 89 ? -8.028 2.295 21.553 1.00 83.19 89 GLY A N 1
ATOM 643 C CA . GLY A 1 89 ? -7.956 2.036 22.991 1.00 83.19 89 GLY A CA 1
ATOM 644 C C . GLY A 1 89 ? -7.976 3.325 23.825 1.00 83.19 89 GLY A C 1
ATOM 645 O O . GLY A 1 89 ? -7.508 4.377 23.387 1.00 83.19 89 GLY A O 1
ATOM 646 N N . LEU A 1 90 ? -8.467 3.245 25.067 1.00 82.19 90 LEU A N 1
ATOM 647 C CA . LEU A 1 90 ? -8.598 4.406 25.965 1.00 82.19 90 LEU A CA 1
ATOM 648 C C . LEU A 1 90 ? -7.273 5.146 26.210 1.00 82.19 90 LEU A C 1
ATOM 650 O O . LEU A 1 90 ? -7.263 6.372 26.296 1.00 82.19 90 LEU A O 1
ATOM 654 N N . ARG A 1 91 ? -6.151 4.422 26.318 1.00 82.44 91 ARG A N 1
ATOM 655 C CA . ARG A 1 91 ? -4.826 5.037 26.507 1.00 82.44 91 ARG A CA 1
ATOM 656 C C . ARG A 1 91 ? -4.351 5.753 25.239 1.00 82.44 91 ARG A C 1
ATOM 658 O O . ARG A 1 91 ? -3.853 6.867 25.341 1.00 82.44 91 ARG A O 1
ATOM 665 N N . VAL A 1 92 ? -4.585 5.167 24.061 1.00 83.38 92 VAL A N 1
ATOM 666 C CA . VAL A 1 92 ? -4.265 5.780 22.759 1.00 83.38 92 VAL A CA 1
ATOM 667 C C . VAL A 1 92 ? -5.053 7.076 22.567 1.00 83.38 92 VAL A C 1
ATOM 669 O O . VAL A 1 92 ? -4.457 8.094 22.236 1.00 83.38 92 VAL A O 1
ATOM 672 N N . LYS A 1 93 ? -6.356 7.081 22.889 1.00 84.50 93 LYS A N 1
ATOM 673 C CA . LYS A 1 93 ? -7.200 8.292 22.845 1.00 84.50 93 LYS A CA 1
ATOM 674 C C . LYS A 1 93 ? -6.641 9.442 23.693 1.00 84.50 93 LYS A C 1
ATOM 676 O O . LYS A 1 93 ? -6.758 10.593 23.297 1.00 84.50 93 LYS A O 1
ATOM 681 N N . ARG A 1 94 ? -6.013 9.143 24.838 1.00 81.94 94 ARG A N 1
ATOM 682 C CA . ARG A 1 94 ? -5.402 10.157 25.722 1.00 81.94 94 ARG A CA 1
ATOM 683 C C . ARG A 1 94 ? -4.093 10.734 25.179 1.00 81.94 94 ARG A C 1
ATOM 685 O O . ARG A 1 94 ? -3.722 11.822 25.605 1.00 81.94 94 ARG A O 1
ATOM 692 N N . ALA A 1 95 ? -3.403 10.015 24.295 1.00 85.69 95 ALA A N 1
ATOM 693 C CA . ALA A 1 95 ? -2.151 10.453 23.681 1.00 85.69 95 ALA A CA 1
ATOM 694 C C . ALA A 1 95 ? -2.366 11.306 22.417 1.00 85.69 95 ALA A C 1
ATOM 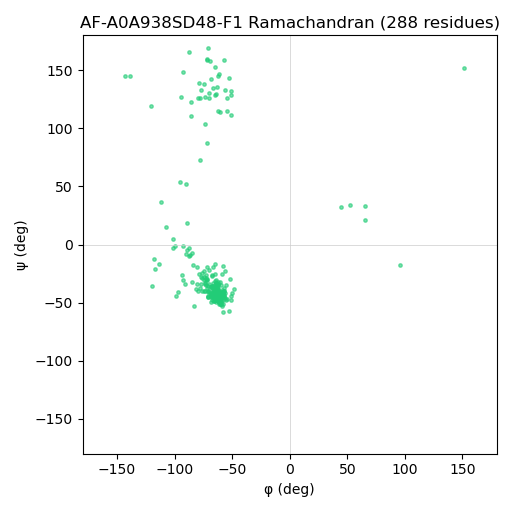696 O O . ALA A 1 95 ? -1.409 11.869 21.895 1.00 85.69 95 ALA A O 1
ATOM 697 N N . VAL A 1 96 ? -3.603 11.400 21.915 1.00 86.81 96 VAL A N 1
ATOM 698 C CA . VAL A 1 96 ? -3.926 12.187 20.719 1.00 86.81 96 VAL A CA 1
ATOM 699 C C . VAL A 1 96 ? -3.671 13.684 20.988 1.00 86.81 96 VAL A C 1
ATOM 701 O O . VAL A 1 96 ? -4.191 14.213 21.977 1.00 86.81 96 VAL A O 1
ATOM 704 N N . PRO A 1 97 ? -2.913 14.391 20.121 1.00 86.56 97 PRO A N 1
ATOM 705 C CA . PRO A 1 97 ? -2.658 15.828 20.260 1.00 86.56 97 PRO A CA 1
ATOM 706 C C . PRO A 1 97 ? -3.943 16.670 20.300 1.00 86.56 97 PRO A C 1
ATOM 708 O O . PRO A 1 97 ? -4.996 16.241 19.831 1.00 86.56 97 PRO A O 1
ATOM 711 N N . ARG A 1 98 ? -3.876 17.897 20.838 1.00 82.56 98 ARG A N 1
ATOM 712 C CA . ARG A 1 98 ? -5.052 18.790 20.948 1.00 82.56 98 ARG A CA 1
ATOM 713 C C . ARG A 1 98 ? -5.368 19.552 19.658 1.00 82.56 98 ARG A C 1
ATOM 715 O O . ARG A 1 98 ? -6.539 19.716 19.337 1.00 82.56 98 ARG A O 1
ATOM 722 N N . GLY A 1 99 ? -4.347 20.006 18.932 1.00 86.44 99 GLY A N 1
ATOM 723 C CA . GLY A 1 99 ? -4.524 20.804 17.715 1.00 86.44 99 GLY A CA 1
ATOM 724 C C . GLY A 1 99 ? -4.984 19.960 16.526 1.00 86.44 99 GLY A C 1
ATOM 725 O O . GLY A 1 99 ? -4.453 18.873 16.313 1.00 86.44 99 GLY A O 1
ATOM 726 N N . GLY A 1 100 ? -5.935 20.464 15.731 1.00 88.19 100 GLY A N 1
ATOM 727 C CA . GLY A 1 100 ? -6.445 19.765 14.542 1.00 88.19 100 GLY A CA 1
ATOM 728 C C . GLY A 1 100 ? -5.344 19.416 13.535 1.00 88.19 100 GLY A C 1
ATOM 729 O O . GLY A 1 100 ? -5.260 18.273 13.092 1.00 88.19 100 GLY A O 1
ATOM 730 N N . LEU A 1 101 ? -4.434 20.357 13.266 1.00 89.44 101 LEU A N 1
ATOM 731 C CA . LEU A 1 101 ? -3.284 20.128 12.386 1.00 89.44 101 LEU A CA 1
ATOM 73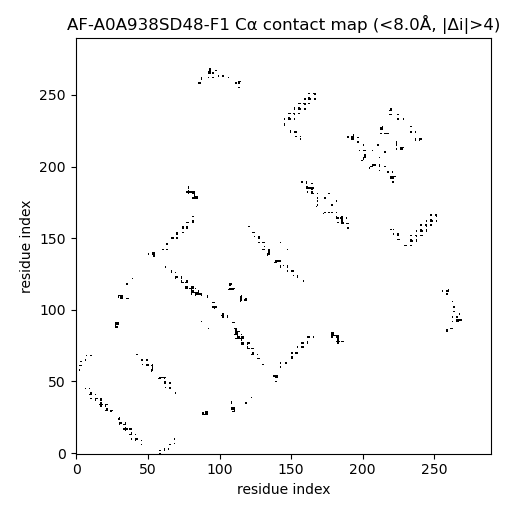2 C C . LEU A 1 101 ? -2.321 19.074 12.954 1.00 89.44 101 LEU A C 1
ATOM 734 O O . LEU A 1 101 ? -1.935 18.141 12.257 1.00 89.44 101 LEU A O 1
ATOM 738 N N . LEU A 1 102 ? -1.993 19.164 14.248 1.00 89.19 102 LEU A N 1
ATOM 739 C CA . LEU A 1 102 ? -1.146 18.173 14.921 1.00 89.19 102 LEU A CA 1
ATOM 740 C C . LEU A 1 102 ? -1.784 16.779 14.919 1.00 89.19 102 LEU A C 1
ATOM 742 O O . LEU A 1 102 ? -1.072 15.787 14.819 1.00 89.19 102 LEU A O 1
ATOM 746 N N . ARG A 1 103 ? -3.118 16.685 15.001 1.00 90.94 103 ARG A N 1
ATOM 747 C CA . ARG A 1 103 ? -3.843 15.415 14.857 1.00 90.94 103 ARG A CA 1
ATOM 748 C C . ARG A 1 103 ? -3.698 14.847 13.456 1.00 90.94 103 ARG A C 1
ATOM 750 O O . ARG A 1 103 ? -3.430 13.659 13.344 1.00 90.94 103 ARG A O 1
ATOM 757 N N . ALA A 1 104 ? -3.846 15.672 12.422 1.00 91.62 104 ALA A N 1
ATOM 758 C CA . ALA A 1 104 ? -3.683 15.234 11.040 1.00 91.62 104 ALA A CA 1
ATOM 759 C C . ALA A 1 104 ? -2.264 14.706 10.776 1.00 91.62 104 ALA A C 1
ATOM 761 O O . ALA A 1 104 ? -2.118 13.607 10.251 1.00 91.62 104 ALA A O 1
ATOM 762 N N . LEU A 1 105 ? -1.232 15.426 11.230 1.00 91.88 105 LEU A N 1
ATOM 763 C CA . LEU A 1 105 ? 0.167 15.002 11.084 1.00 91.88 105 LEU A CA 1
ATOM 764 C C . LEU A 1 105 ? 0.506 13.763 11.921 1.00 91.88 105 LEU A C 1
ATOM 766 O O . LEU A 1 105 ? 1.280 12.911 11.495 1.00 91.88 105 LEU A O 1
ATOM 770 N N . ALA A 1 106 ? -0.083 13.639 13.110 1.00 92.56 106 ALA A N 1
ATOM 771 C CA . ALA A 1 106 ? 0.139 12.487 13.972 1.00 92.56 106 ALA A CA 1
ATOM 772 C C . ALA A 1 106 ? -0.632 11.242 13.512 1.00 92.56 106 ALA A C 1
ATOM 774 O O . ALA A 1 106 ? -0.187 10.129 13.777 1.00 92.56 106 ALA A O 1
ATOM 775 N N . PHE A 1 107 ? -1.775 11.406 12.839 1.00 94.56 107 PHE A N 1
ATOM 776 C CA . PHE A 1 107 ? -2.701 10.320 12.515 1.00 94.56 107 PHE A CA 1
ATOM 777 C C . PHE A 1 107 ? -2.030 9.109 11.840 1.00 94.56 107 PHE A C 1
ATOM 779 O O . PHE A 1 107 ? -2.219 8.007 12.361 1.00 94.56 107 PHE A O 1
ATOM 786 N N . PRO A 1 108 ? -1.177 9.253 10.801 1.00 95.38 108 PRO A N 1
ATOM 787 C CA . PRO A 1 108 ? -0.488 8.119 10.178 1.00 95.38 108 PRO A CA 1
ATOM 788 C C . PRO A 1 108 ? 0.385 7.310 11.144 1.00 95.38 108 PRO A C 1
ATOM 790 O O . PRO A 1 108 ? 0.604 6.121 10.946 1.00 95.38 108 PRO A O 1
ATOM 793 N N . PHE A 1 109 ? 0.873 7.910 12.226 1.00 93.50 109 PHE A N 1
ATOM 794 C CA . PHE A 1 109 ? 1.755 7.237 13.180 1.00 93.50 109 PHE A CA 1
ATOM 795 C C . PHE A 1 109 ? 1.000 6.596 14.354 1.00 93.50 109 PHE A C 1
ATOM 797 O O . PHE A 1 109 ? 1.608 5.976 15.221 1.00 93.50 109 PHE A O 1
ATOM 804 N N . PHE A 1 110 ? -0.326 6.721 14.428 1.00 91.81 110 PHE A N 1
ATOM 805 C CA . PHE A 1 110 ? -1.115 6.130 15.511 1.00 91.81 110 PHE A CA 1
ATOM 806 C C . PHE A 1 110 ? -1.644 4.741 15.163 1.00 91.81 110 PHE A C 1
ATOM 808 O O . PHE A 1 110 ? -1.979 4.459 14.021 1.00 91.81 110 PHE A O 1
ATOM 815 N N . SER A 1 111 ? -1.782 3.877 16.168 1.00 90.75 111 SER A N 1
ATOM 816 C CA . SER A 1 111 ? -2.368 2.538 15.995 1.00 90.75 111 SER A CA 1
ATOM 817 C C . SER A 1 111 ? -3.834 2.630 15.542 1.00 90.75 111 SER A C 1
ATOM 819 O O . SER A 1 111 ? -4.601 3.407 16.112 1.00 90.75 111 SER A O 1
ATOM 821 N N . GLY A 1 112 ? -4.218 1.821 14.562 1.00 91.75 112 GLY A N 1
ATOM 822 C CA . GLY A 1 112 ? -5.520 1.804 13.898 1.00 91.75 112 GLY A CA 1
ATOM 823 C C . GLY A 1 112 ? -5.394 1.310 12.455 1.00 91.75 112 GLY A C 1
ATOM 824 O O . GLY A 1 112 ? -4.349 1.498 11.820 1.00 91.75 112 GLY A O 1
ATOM 825 N N . SER A 1 113 ? -6.459 0.697 11.930 1.00 93.38 113 SER A N 1
ATOM 826 C CA . SER A 1 113 ? -6.452 0.175 10.560 1.00 93.38 113 SER A CA 1
ATOM 827 C C . SER A 1 113 ? -6.412 1.306 9.530 1.00 93.38 113 SER A C 1
ATOM 829 O O . SER A 1 113 ? -5.505 1.335 8.701 1.00 93.38 113 SER A O 1
ATOM 831 N N . ALA A 1 114 ? -7.274 2.322 9.643 1.00 95.38 114 ALA A N 1
ATOM 832 C CA . ALA A 1 114 ? -7.267 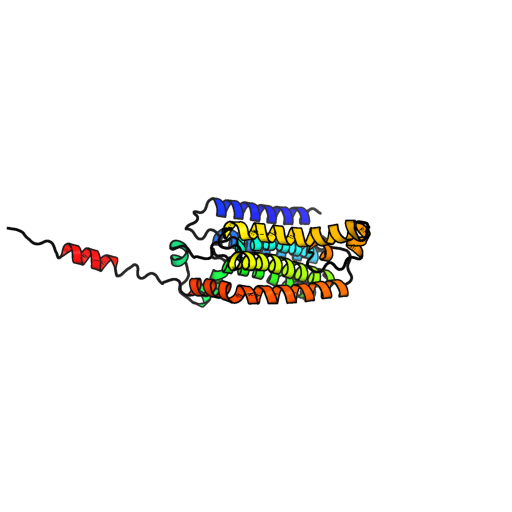3.473 8.733 1.00 95.38 114 ALA A CA 1
ATOM 833 C C . ALA A 1 114 ? -5.949 4.272 8.755 1.00 95.38 114 ALA A C 1
ATOM 835 O O . ALA A 1 114 ? -5.449 4.669 7.704 1.00 95.38 114 ALA A O 1
ATOM 836 N N . SER A 1 115 ? -5.359 4.497 9.933 1.00 95.12 115 SER A N 1
ATOM 837 C CA . SER A 1 115 ? -4.072 5.196 10.046 1.00 95.12 115 SER A CA 1
ATOM 838 C C . SER A 1 115 ? -2.914 4.375 9.485 1.00 95.12 115 SER A C 1
ATOM 840 O O . SER A 1 115 ? -2.009 4.945 8.881 1.00 95.12 115 SER A O 1
ATOM 842 N N . GLY A 1 116 ? -2.936 3.051 9.665 1.00 95.31 116 GLY A N 1
ATOM 843 C CA . GLY A 1 116 ? -1.942 2.150 9.084 1.00 95.31 116 GLY A CA 1
ATOM 844 C C . GLY A 1 116 ? -2.031 2.087 7.564 1.00 95.31 116 GLY A C 1
ATOM 845 O O . GLY A 1 116 ? -1.003 2.179 6.899 1.00 95.31 116 GLY A O 1
ATOM 846 N N . ILE A 1 117 ? -3.253 2.013 7.023 1.00 97.00 117 ILE A N 1
ATOM 847 C CA . ILE A 1 117 ? -3.495 2.052 5.577 1.00 97.00 117 ILE A CA 1
ATOM 848 C C . ILE A 1 117 ? -2.962 3.366 5.016 1.00 97.00 117 ILE A C 1
ATOM 850 O O . ILE A 1 117 ? -2.178 3.346 4.071 1.00 97.00 117 ILE A O 1
ATOM 854 N N . LEU A 1 118 ? -3.316 4.498 5.636 1.00 97.06 118 LEU A N 1
ATOM 855 C CA . LEU A 1 118 ? -2.823 5.806 5.217 1.00 97.06 118 LEU A CA 1
ATOM 856 C C . LEU A 1 118 ? -1.295 5.878 5.271 1.00 97.06 118 LEU A C 1
ATOM 858 O O . LEU A 1 118 ? -0.684 6.350 4.323 1.00 97.06 118 LEU A O 1
ATOM 862 N N . TRP A 1 119 ? -0.668 5.404 6.348 1.00 96.94 119 TRP A N 1
ATOM 863 C CA . TRP A 1 119 ? 0.788 5.429 6.483 1.00 96.94 119 TRP A CA 1
ATOM 864 C C . TRP A 1 119 ? 1.491 4.626 5.386 1.00 96.94 119 TRP A C 1
ATOM 866 O O . TRP A 1 119 ? 2.436 5.120 4.774 1.00 96.94 119 TRP A O 1
ATOM 876 N N . ALA A 1 120 ? 1.006 3.420 5.093 1.00 96.38 120 ALA A N 1
ATOM 877 C CA . ALA A 1 120 ? 1.574 2.603 4.031 1.00 96.38 120 ALA A CA 1
ATOM 878 C C . ALA A 1 120 ? 1.339 3.230 2.645 1.00 96.38 120 ALA A C 1
ATOM 880 O O . ALA A 1 120 ? 2.264 3.285 1.838 1.00 96.38 120 ALA A O 1
ATOM 881 N N . CYS A 1 121 ? 0.150 3.796 2.403 1.00 96.38 121 CYS A N 1
ATOM 882 C CA . CYS A 1 121 ? -0.145 4.536 1.174 1.00 96.38 121 CYS A CA 1
ATOM 883 C C . CYS A 1 121 ? 0.736 5.779 1.018 1.00 96.38 121 CYS A C 1
ATOM 885 O O . CYS A 1 121 ? 1.149 6.083 -0.093 1.00 96.38 121 CYS A O 1
ATOM 887 N N . LEU A 1 122 ? 1.050 6.488 2.107 1.00 96.31 122 LEU A N 1
ATOM 888 C CA . LEU A 1 122 ? 1.955 7.636 2.068 1.00 96.31 122 LEU A CA 1
ATOM 889 C C . LEU A 1 122 ? 3.364 7.206 1.660 1.00 96.31 122 LEU A C 1
ATOM 891 O O . LEU A 1 122 ? 3.936 7.829 0.775 1.00 96.31 122 LEU A O 1
ATOM 895 N N . LEU A 1 123 ? 3.908 6.129 2.235 1.00 94.94 123 LEU A N 1
ATOM 896 C CA . LEU A 1 123 ? 5.227 5.633 1.831 1.00 94.94 123 LEU A CA 1
ATOM 897 C C . LEU A 1 123 ? 5.259 5.195 0.363 1.00 94.94 123 LEU A C 1
ATOM 899 O O . LEU A 1 123 ? 6.161 5.591 -0.375 1.00 94.94 123 LEU A O 1
ATOM 903 N N . MET A 1 124 ? 4.268 4.420 -0.079 1.00 94.19 124 MET A N 1
ATOM 904 C CA . MET A 1 124 ? 4.199 3.934 -1.462 1.00 94.19 124 MET A CA 1
ATOM 905 C C . MET A 1 124 ? 3.941 5.071 -2.451 1.00 94.19 124 MET A C 1
ATOM 907 O O . MET A 1 124 ? 4.592 5.139 -3.492 1.00 94.19 124 MET A O 1
ATOM 911 N N . GLY A 1 125 ? 3.036 5.989 -2.113 1.00 94.38 125 GLY A N 1
ATOM 912 C CA . GLY A 1 125 ? 2.686 7.147 -2.929 1.00 94.38 125 GLY A CA 1
ATOM 913 C C . GLY A 1 125 ? 3.847 8.124 -3.061 1.00 94.38 125 GLY A C 1
ATOM 914 O O . GLY A 1 125 ? 4.207 8.483 -4.177 1.00 94.38 125 GLY A O 1
ATOM 915 N N . VAL A 1 126 ? 4.501 8.488 -1.951 1.00 94.75 126 VAL A N 1
ATOM 916 C CA . VAL A 1 126 ? 5.699 9.343 -1.987 1.00 94.75 126 VAL A CA 1
ATOM 917 C C . VAL A 1 126 ? 6.808 8.673 -2.788 1.00 94.75 126 VAL A C 1
ATOM 919 O O . VAL A 1 126 ? 7.427 9.337 -3.606 1.00 94.75 126 VAL A O 1
ATOM 922 N N . THR A 1 127 ? 7.024 7.367 -2.627 1.00 92.94 127 THR A N 1
ATOM 923 C CA . THR A 1 127 ? 8.024 6.631 -3.417 1.00 92.94 127 THR A CA 1
ATOM 924 C C . THR A 1 127 ? 7.693 6.658 -4.910 1.00 92.94 127 THR A C 1
ATOM 926 O O . THR A 1 127 ? 8.553 6.993 -5.715 1.00 92.94 127 THR A O 1
ATOM 929 N N . SER A 1 128 ? 6.443 6.375 -5.284 1.00 91.00 128 SER A N 1
ATOM 930 C CA . SER A 1 128 ? 6.010 6.335 -6.689 1.00 91.00 128 SER A CA 1
ATOM 931 C C . SER A 1 128 ? 6.101 7.708 -7.360 1.00 91.00 128 SER A C 1
ATOM 933 O O . SER A 1 128 ? 6.526 7.806 -8.506 1.00 91.00 128 SER A O 1
ATOM 935 N N . VAL A 1 129 ? 5.747 8.773 -6.634 1.00 89.50 129 VAL A N 1
ATOM 936 C CA . VAL A 1 129 ? 5.810 10.154 -7.128 1.00 89.50 129 VAL A CA 1
ATOM 937 C C . VAL A 1 129 ? 7.245 10.677 -7.145 1.00 89.50 129 VAL A C 1
ATOM 939 O O . VAL A 1 129 ? 7.627 11.347 -8.095 1.00 89.50 129 VAL A O 1
ATOM 942 N N . ALA A 1 130 ? 8.065 10.373 -6.137 1.00 87.75 130 ALA A N 1
ATOM 943 C CA . ALA A 1 130 ? 9.430 10.889 -6.047 1.00 87.75 130 ALA A CA 1
ATOM 944 C C . ALA A 1 130 ? 10.328 10.390 -7.184 1.00 87.75 130 ALA A C 1
ATOM 946 O O . ALA A 1 130 ? 11.191 11.137 -7.626 1.00 87.75 130 ALA A O 1
ATOM 947 N N . LEU A 1 131 ? 10.127 9.167 -7.683 1.00 85.62 131 LEU A N 1
ATOM 948 C CA . LEU A 1 131 ? 10.963 8.581 -8.737 1.00 85.62 131 LEU A CA 1
ATOM 949 C C . LEU A 1 131 ? 11.109 9.466 -9.989 1.00 85.62 131 LEU A C 1
ATOM 951 O O . LEU A 1 131 ? 12.247 9.813 -10.303 1.00 85.62 131 LEU A O 1
ATOM 955 N N . PRO A 1 132 ? 10.028 9.890 -10.677 1.00 82.75 132 PRO A N 1
ATOM 956 C CA . PRO A 1 132 ? 10.151 10.758 -11.850 1.00 82.75 132 PRO A CA 1
ATOM 957 C C . PRO A 1 132 ? 10.733 12.143 -11.519 1.00 82.75 132 PRO A C 1
ATOM 959 O O . PRO A 1 132 ? 11.467 12.707 -12.328 1.00 82.75 132 PRO A O 1
ATOM 962 N N . PHE A 1 133 ? 10.462 12.696 -10.329 1.00 83.75 133 PHE A N 1
ATOM 963 C CA . PHE A 1 133 ? 11.038 13.985 -9.917 1.00 83.75 133 PHE A CA 1
ATOM 964 C C . PHE A 1 133 ? 12.541 13.895 -9.644 1.00 83.75 133 PHE A C 1
ATOM 966 O O . PHE A 1 133 ? 13.288 14.804 -10.004 1.00 83.75 133 PHE A O 1
ATOM 973 N N . LEU A 1 134 ? 12.990 12.813 -9.007 1.00 81.00 134 LEU A N 1
ATOM 974 C CA . LEU A 1 134 ? 14.403 12.572 -8.731 1.00 81.00 134 LEU A CA 1
ATOM 975 C C . LEU A 1 134 ? 15.181 12.317 -10.023 1.00 81.00 134 LEU A C 1
ATOM 977 O O . LEU A 1 134 ? 16.305 12.800 -10.155 1.00 81.00 134 LEU A O 1
ATOM 981 N N . ASP A 1 135 ? 14.557 11.626 -10.976 1.00 72.75 135 ASP A N 1
ATOM 982 C CA . ASP A 1 135 ? 15.106 11.407 -12.310 1.00 72.75 135 ASP A CA 1
ATOM 983 C C . ASP A 1 135 ? 15.355 12.731 -13.043 1.00 72.75 135 ASP A C 1
ATOM 985 O O . ASP A 1 135 ? 16.474 13.029 -13.472 1.00 72.75 135 ASP A O 1
ATOM 989 N N . TRP A 1 136 ? 14.329 13.586 -13.084 1.00 72.62 136 TRP A N 1
ATOM 990 C CA . TRP A 1 136 ? 14.410 14.887 -13.738 1.00 72.62 136 TRP A CA 1
ATOM 991 C C . TRP A 1 136 ? 15.390 15.845 -13.045 1.00 72.62 136 TRP A C 1
ATOM 993 O O . TRP A 1 136 ? 16.208 16.487 -13.705 1.00 72.62 136 TRP A O 1
ATOM 1003 N N . GLY A 1 137 ? 15.322 15.949 -11.715 1.00 73.31 137 GLY A N 1
ATOM 1004 C CA . GLY A 1 137 ? 16.042 16.967 -10.949 1.00 73.31 137 GLY A CA 1
ATOM 1005 C C . GLY A 1 137 ? 17.527 16.674 -10.732 1.00 73.31 137 GLY A C 1
ATOM 1006 O O . GLY A 1 137 ? 18.343 17.592 -10.771 1.00 73.31 137 GLY A O 1
ATOM 1007 N N . PHE A 1 138 ? 17.901 15.410 -10.516 1.00 67.75 138 PHE A N 1
ATOM 1008 C CA . PHE A 1 138 ? 19.280 15.058 -10.153 1.00 67.75 138 PHE A CA 1
ATOM 1009 C C . PHE A 1 138 ? 20.116 14.553 -11.327 1.00 67.75 138 PHE A C 1
ATOM 1011 O O . PHE A 1 138 ? 21.288 14.232 -11.126 1.00 67.75 138 PHE A O 1
ATOM 1018 N N . ARG A 1 139 ? 19.536 14.455 -12.538 1.00 64.50 139 ARG A N 1
ATOM 1019 C CA . ARG A 1 139 ? 20.131 13.705 -13.661 1.00 64.50 139 ARG A CA 1
ATOM 1020 C C . ARG A 1 139 ? 20.657 12.344 -13.194 1.00 64.50 139 ARG A C 1
ATOM 1022 O O . ARG A 1 139 ? 21.672 11.852 -13.696 1.00 64.50 139 ARG A O 1
ATOM 1029 N N . ALA A 1 140 ? 19.984 11.761 -12.194 1.00 57.16 140 ALA A N 1
ATOM 1030 C CA . ALA A 1 140 ? 20.171 10.362 -11.875 1.00 57.16 140 ALA A CA 1
ATOM 1031 C C . ALA A 1 140 ? 19.952 9.603 -13.188 1.00 57.16 140 ALA A C 1
ATOM 1033 O O . ALA A 1 140 ? 19.191 10.050 -14.048 1.00 57.16 140 ALA A O 1
ATOM 1034 N N . ARG A 1 141 ? 20.714 8.532 -13.414 1.00 61.81 141 ARG A N 1
ATOM 1035 C CA . ARG A 1 141 ? 20.607 7.795 -14.678 1.00 61.81 141 ARG A CA 1
ATOM 1036 C C . ARG A 1 141 ? 19.131 7.467 -14.926 1.00 61.81 141 ARG A C 1
ATOM 1038 O O . ARG A 1 141 ? 18.519 6.961 -13.986 1.00 61.81 141 ARG A O 1
ATOM 1045 N N . PRO A 1 142 ? 18.610 7.727 -16.142 1.00 58.88 142 PRO A N 1
ATOM 1046 C CA . PRO A 1 142 ? 17.181 7.753 -16.404 1.00 58.88 142 PRO A CA 1
ATOM 1047 C C . PRO A 1 142 ? 16.527 6.481 -15.877 1.00 58.88 142 PRO A C 1
ATOM 1049 O O . PRO A 1 142 ? 16.769 5.385 -16.401 1.00 58.88 142 PRO A O 1
ATOM 1052 N N . ILE A 1 143 ? 15.718 6.610 -14.826 1.00 65.94 143 ILE A N 1
ATOM 1053 C CA . ILE A 1 143 ? 14.782 5.567 -14.439 1.00 65.94 143 ILE A CA 1
ATOM 1054 C C . ILE A 1 143 ? 13.877 5.405 -15.648 1.00 65.94 143 ILE A C 1
ATOM 1056 O O . ILE A 1 143 ? 13.135 6.314 -16.015 1.00 65.94 143 ILE A O 1
ATOM 1060 N N . ARG A 1 144 ? 13.956 4.240 -16.298 1.00 71.62 144 ARG A N 1
ATOM 1061 C CA . ARG A 1 144 ? 13.077 3.931 -17.427 1.00 71.62 144 ARG A CA 1
ATOM 1062 C C . ARG A 1 144 ? 11.639 4.197 -16.992 1.00 71.62 144 ARG A C 1
ATOM 1064 O O . ARG A 1 144 ? 11.228 3.693 -15.947 1.00 71.62 144 ARG A O 1
ATOM 1071 N N . SER A 1 145 ? 10.895 4.967 -17.783 1.00 79.25 145 SER A N 1
ATOM 1072 C CA . SER A 1 145 ? 9.490 5.308 -17.514 1.00 79.25 145 SER A CA 1
ATOM 1073 C C . SER A 1 145 ? 8.664 4.066 -17.158 1.00 79.25 145 SER A C 1
ATOM 1075 O O . SER A 1 145 ? 7.878 4.083 -16.215 1.00 79.25 145 SER A O 1
ATOM 1077 N N . GLU A 1 146 ? 8.946 2.945 -17.823 1.00 87.00 146 GLU A N 1
ATOM 1078 C CA . GLU A 1 146 ? 8.400 1.617 -17.529 1.00 87.00 146 GLU A CA 1
ATOM 1079 C C . GLU A 1 146 ? 8.524 1.204 -16.054 1.00 87.00 146 GLU A C 1
ATOM 1081 O O . GLU A 1 146 ? 7.583 0.652 -15.490 1.00 87.00 146 GLU A O 1
ATOM 1086 N N . THR A 1 147 ? 9.660 1.465 -15.402 1.00 88.75 147 THR A N 1
ATOM 1087 C CA . THR A 1 147 ? 9.891 1.106 -13.996 1.00 88.75 147 THR A CA 1
ATOM 1088 C C . THR A 1 147 ? 8.981 1.901 -13.064 1.00 88.75 147 THR A C 1
ATOM 1090 O O . THR A 1 147 ? 8.417 1.328 -12.134 1.00 88.75 147 THR A O 1
ATOM 1093 N N . ALA A 1 148 ? 8.801 3.202 -13.315 1.00 89.81 148 ALA A N 1
ATOM 1094 C CA . ALA A 1 148 ? 7.912 4.039 -12.511 1.00 89.81 148 ALA A CA 1
ATOM 1095 C C . ALA A 1 148 ? 6.454 3.563 -12.623 1.00 89.81 148 ALA A C 1
ATOM 1097 O O . ALA A 1 148 ? 5.792 3.364 -11.603 1.00 89.81 148 ALA A O 1
ATOM 1098 N N . HIS A 1 149 ? 5.997 3.272 -13.846 1.00 92.75 149 HIS A N 1
ATOM 1099 C CA . HIS A 1 149 ? 4.664 2.718 -14.096 1.00 92.75 149 HIS A CA 1
ATOM 1100 C C . HIS A 1 149 ? 4.470 1.333 -13.464 1.00 92.75 149 HIS A C 1
ATOM 1102 O O . HIS A 1 149 ? 3.431 1.064 -12.861 1.00 92.75 149 HIS A O 1
ATOM 1108 N N . ARG A 1 150 ? 5.486 0.458 -13.497 1.00 93.81 150 ARG A N 1
ATOM 1109 C CA . ARG A 1 150 ? 5.447 -0.839 -12.793 1.00 93.81 150 ARG A CA 1
ATOM 1110 C C . ARG A 1 150 ? 5.277 -0.653 -11.290 1.00 93.81 150 ARG A C 1
ATOM 1112 O O . ARG A 1 150 ? 4.426 -1.303 -10.693 1.00 93.81 150 ARG A O 1
ATOM 1119 N N . ILE A 1 151 ? 6.045 0.244 -10.675 1.00 93.69 151 ILE A N 1
ATOM 1120 C CA . ILE A 1 151 ? 5.968 0.506 -9.231 1.00 93.69 151 ILE A CA 1
ATOM 1121 C C . ILE A 1 151 ? 4.583 1.037 -8.847 1.00 93.69 151 ILE A C 1
ATOM 1123 O O . ILE A 1 151 ? 3.984 0.531 -7.896 1.00 93.69 151 ILE A O 1
ATOM 1127 N N . LEU A 1 152 ? 4.041 1.984 -9.618 1.00 95.12 152 LEU A N 1
ATOM 1128 C CA . LEU A 1 152 ? 2.690 2.506 -9.420 1.00 95.12 152 LEU A CA 1
ATOM 1129 C C . LEU A 1 152 ? 1.626 1.408 -9.579 1.00 95.12 152 LEU A C 1
ATOM 1131 O O . LEU A 1 152 ? 0.762 1.255 -8.718 1.00 95.12 152 LEU A O 1
ATOM 1135 N N . THR A 1 153 ? 1.730 0.584 -10.621 1.00 95.75 153 THR A N 1
ATOM 1136 C CA . THR A 1 153 ? 0.809 -0.536 -10.867 1.00 95.75 153 THR A CA 1
ATOM 1137 C C . THR A 1 153 ? 0.818 -1.537 -9.710 1.00 95.75 153 THR A C 1
ATOM 1139 O O . THR A 1 153 ? -0.235 -1.935 -9.211 1.00 95.75 153 THR A O 1
ATOM 1142 N N . LEU A 1 154 ? 2.001 -1.923 -9.225 1.00 95.12 154 LEU A N 1
ATOM 1143 C CA . LEU A 1 154 ? 2.123 -2.851 -8.102 1.00 95.12 154 LEU A CA 1
ATOM 1144 C C . LEU A 1 154 ? 1.606 -2.241 -6.790 1.00 95.12 154 LEU A C 1
ATOM 1146 O O . LEU A 1 154 ? 1.047 -2.960 -5.955 1.00 95.12 154 LEU A O 1
ATOM 1150 N N . PHE A 1 155 ? 1.761 -0.925 -6.605 1.00 96.00 155 PHE A N 1
ATOM 1151 C CA . PHE A 1 155 ? 1.147 -0.205 -5.491 1.00 96.00 155 PHE A CA 1
ATOM 1152 C C . PHE A 1 155 ? -0.375 -0.304 -5.557 1.00 96.00 155 PHE A C 1
ATOM 1154 O O . PHE A 1 155 ? -0.993 -0.739 -4.581 1.00 96.00 155 PHE A O 1
ATOM 1161 N N . LEU A 1 156 ? -0.967 0.021 -6.707 1.00 97.25 156 LEU A N 1
ATOM 1162 C CA . LEU A 1 156 ? -2.410 -0.041 -6.918 1.00 97.25 156 LEU A CA 1
ATOM 1163 C C . LEU A 1 156 ? -2.954 -1.455 -6.701 1.00 97.25 156 LEU A C 1
ATOM 1165 O O . LEU A 1 156 ? -3.979 -1.607 -6.036 1.00 97.25 156 LEU A O 1
ATOM 1169 N N . TYR A 1 157 ? -2.258 -2.497 -7.162 1.00 96.50 157 TYR A N 1
ATOM 1170 C CA . TYR A 1 157 ? -2.664 -3.874 -6.877 1.00 96.50 157 TYR A CA 1
ATOM 1171 C C . TYR A 1 157 ? -2.570 -4.222 -5.395 1.00 96.50 157 TYR A C 1
ATOM 1173 O O . TYR A 1 157 ? -3.541 -4.722 -4.832 1.00 96.50 157 TYR A O 1
ATOM 1181 N N . SER A 1 158 ? -1.451 -3.920 -4.735 1.00 96.25 158 SER A N 1
ATOM 1182 C CA . SER A 1 158 ? -1.279 -4.207 -3.302 1.00 96.25 158 SER A CA 1
ATOM 1183 C C . SER A 1 158 ? -2.364 -3.531 -2.457 1.00 96.25 158 SER A C 1
ATOM 1185 O O . SER A 1 158 ? -2.953 -4.143 -1.564 1.00 96.25 158 SER A O 1
ATOM 1187 N N . PHE A 1 159 ? -2.675 -2.276 -2.783 1.00 97.62 159 PHE A N 1
ATOM 1188 C CA . PHE A 1 159 ? -3.761 -1.516 -2.180 1.00 97.62 159 PHE A CA 1
ATOM 1189 C C . PHE A 1 159 ? -5.133 -2.142 -2.461 1.00 97.62 159 PHE A C 1
ATOM 1191 O O . PHE A 1 159 ? -5.931 -2.322 -1.536 1.00 97.62 159 PHE A O 1
ATOM 1198 N N . SER A 1 160 ? -5.384 -2.532 -3.713 1.00 98.00 160 SER A N 1
ATOM 1199 C CA . SER A 1 160 ? -6.643 -3.151 -4.133 1.00 98.00 160 SER A CA 1
ATOM 1200 C C . SER A 1 160 ? -6.898 -4.469 -3.410 1.00 98.00 160 SER A C 1
ATOM 1202 O O . SER A 1 160 ? -7.986 -4.667 -2.873 1.00 98.00 160 SER A O 1
ATOM 1204 N N . TYR A 1 161 ? -5.894 -5.342 -3.307 1.00 97.81 161 TYR A N 1
ATOM 1205 C CA . TYR A 1 161 ? -6.003 -6.604 -2.573 1.00 97.81 161 TYR A CA 1
ATOM 1206 C C . TYR A 1 161 ? -6.278 -6.389 -1.084 1.00 97.81 161 TYR A C 1
ATOM 1208 O O . TYR A 1 161 ? -7.179 -7.020 -0.524 1.00 97.81 161 TYR A O 1
ATOM 1216 N N . ALA A 1 162 ? -5.559 -5.461 -0.448 1.00 97.75 162 ALA A N 1
ATOM 1217 C CA . ALA A 1 162 ? -5.748 -5.151 0.965 1.00 97.75 162 ALA A CA 1
ATOM 1218 C C . ALA A 1 162 ? -7.166 -4.626 1.256 1.00 97.75 162 ALA A C 1
ATOM 1220 O O . ALA A 1 162 ? -7.831 -5.102 2.180 1.00 97.75 162 ALA A O 1
ATOM 1221 N N . LEU A 1 163 ? -7.665 -3.683 0.451 1.00 97.94 163 LEU A N 1
ATOM 1222 C CA . LEU A 1 163 ? -9.011 -3.136 0.627 1.00 97.94 163 LEU A CA 1
ATOM 1223 C C . LEU A 1 163 ? -10.123 -4.092 0.190 1.00 97.94 163 LEU A C 1
ATOM 1225 O O . LEU A 1 163 ? -11.194 -4.073 0.798 1.00 97.94 163 LEU A O 1
ATOM 1229 N N . THR A 1 164 ? -9.886 -4.949 -0.804 1.00 98.25 164 THR A N 1
ATOM 1230 C CA . THR A 1 164 ? -10.830 -6.017 -1.168 1.00 98.25 164 THR A CA 1
ATOM 1231 C C . THR A 1 164 ? -11.007 -6.976 0.004 1.00 98.25 164 THR A C 1
ATOM 1233 O O . THR A 1 164 ? -12.138 -7.284 0.375 1.00 98.25 164 THR A O 1
ATOM 1236 N N . ALA A 1 165 ? -9.912 -7.384 0.652 1.00 97.38 165 ALA A N 1
ATOM 1237 C CA . ALA A 1 165 ? -9.969 -8.224 1.845 1.00 97.38 165 ALA A CA 1
ATOM 1238 C C . ALA A 1 165 ? -10.708 -7.537 3.001 1.00 97.38 165 ALA A C 1
ATOM 1240 O O . ALA A 1 165 ? -11.567 -8.152 3.634 1.00 97.38 165 ALA A O 1
ATOM 1241 N N . ALA A 1 166 ? -10.420 -6.255 3.252 1.00 96.62 166 ALA A N 1
ATOM 1242 C CA . ALA A 1 166 ? -11.112 -5.477 4.277 1.00 96.62 166 ALA A CA 1
ATOM 1243 C C . ALA A 1 166 ? -12.618 -5.373 3.998 1.00 96.62 166 ALA A C 1
ATOM 1245 O O . ALA A 1 166 ? -13.426 -5.599 4.899 1.00 96.62 166 ALA A O 1
ATOM 1246 N N . TRP A 1 167 ? -13.006 -5.103 2.751 1.00 97.44 167 TRP A N 1
ATOM 1247 C CA . TRP A 1 167 ? -14.406 -5.037 2.344 1.00 97.44 167 TRP A CA 1
ATOM 1248 C C . TRP A 1 167 ? -15.111 -6.385 2.494 1.00 97.44 167 TRP A C 1
ATOM 1250 O O . TRP A 1 167 ? -16.158 -6.455 3.137 1.00 97.44 167 TRP A O 1
ATOM 1260 N N . LEU A 1 168 ? -14.512 -7.459 1.972 1.00 96.88 168 LEU A N 1
ATOM 1261 C CA . LEU A 1 168 ? -15.056 -8.815 2.045 1.00 96.88 168 LEU A CA 1
ATOM 1262 C C . LEU A 1 168 ? -15.272 -9.233 3.505 1.00 96.88 168 LEU A C 1
ATOM 1264 O O . LEU A 1 168 ? -16.343 -9.721 3.877 1.00 96.88 168 LEU A O 1
ATOM 1268 N N . ARG A 1 169 ? -14.288 -8.943 4.364 1.00 95.50 169 ARG A N 1
ATOM 1269 C CA . ARG A 1 169 ? -14.373 -9.197 5.800 1.00 95.50 169 ARG A CA 1
ATOM 1270 C C . ARG A 1 169 ? -15.445 -8.359 6.483 1.00 95.50 169 ARG A C 1
ATOM 1272 O O . ARG A 1 169 ? -16.199 -8.888 7.289 1.00 95.50 169 ARG A O 1
ATOM 1279 N N . ASN A 1 170 ? -15.529 -7.069 6.182 1.00 92.56 170 ASN A N 1
ATOM 1280 C CA . ASN A 1 170 ? -16.486 -6.173 6.830 1.00 92.56 170 ASN A CA 1
ATOM 1281 C C . ASN A 1 170 ? -17.930 -6.402 6.368 1.00 92.56 170 ASN A C 1
ATOM 1283 O O . ASN A 1 170 ? -18.851 -6.082 7.117 1.00 92.56 170 ASN A O 1
ATOM 1287 N N . ARG A 1 171 ? -18.136 -6.920 5.150 1.00 94.38 171 ARG A N 1
ATOM 1288 C CA . ARG A 1 171 ? -19.468 -7.101 4.566 1.00 94.38 171 ARG A CA 1
ATOM 1289 C C . ARG A 1 171 ? -20.027 -8.511 4.727 1.00 94.38 171 ARG A C 1
ATOM 1291 O O . ARG A 1 171 ? -21.221 -8.629 4.978 1.00 94.38 171 ARG A O 1
ATOM 1298 N N . PHE A 1 172 ? -19.200 -9.539 4.558 1.00 95.31 172 PHE A N 1
ATOM 1299 C CA . PHE A 1 172 ? -19.669 -10.927 4.469 1.00 95.31 172 PHE A CA 1
ATOM 1300 C C . PHE A 1 172 ? -19.095 -11.821 5.561 1.00 95.31 172 PHE A C 1
ATOM 1302 O O . PHE A 1 172 ? -19.783 -12.708 6.047 1.00 95.31 172 PHE A O 1
ATOM 1309 N N . LEU A 1 173 ? -17.842 -11.593 5.961 1.00 92.75 173 LEU A N 1
ATOM 1310 C CA . LEU A 1 173 ? -17.119 -12.519 6.836 1.00 92.75 173 LEU A CA 1
ATOM 1311 C C . LEU A 1 173 ? -16.945 -12.000 8.271 1.00 92.75 173 LEU A C 1
ATOM 1313 O O . LEU A 1 173 ? -16.117 -12.522 9.014 1.00 92.75 173 LEU A O 1
ATOM 1317 N N . SER A 1 174 ? -17.685 -10.968 8.681 1.00 89.44 174 SER A N 1
ATOM 1318 C CA . SER A 1 174 ? -17.463 -10.300 9.971 1.00 89.44 174 SER A CA 1
ATOM 1319 C C . SER A 1 174 ? -17.794 -11.180 11.174 1.00 89.44 174 SER A C 1
ATOM 1321 O O . SER A 1 174 ? -17.225 -10.972 12.245 1.00 89.44 174 SER A O 1
ATOM 1323 N N . GLU A 1 175 ? -18.699 -12.142 10.989 1.00 89.69 175 GLU A N 1
ATOM 1324 C CA . GLU A 1 175 ? -19.119 -13.101 12.016 1.00 89.69 175 GLU A CA 1
ATOM 1325 C C . GLU A 1 175 ? -18.123 -14.254 12.171 1.00 89.69 175 GLU A C 1
ATOM 1327 O O . GLU A 1 175 ? -17.887 -14.721 13.282 1.00 89.69 175 GLU A O 1
ATOM 1332 N N . TRP A 1 176 ? -17.490 -14.676 11.073 1.00 88.94 176 TRP A N 1
ATOM 1333 C CA . TRP A 1 176 ? -16.561 -15.810 11.068 1.00 88.94 176 TRP A CA 1
ATOM 1334 C C . TRP A 1 176 ? -15.103 -15.390 11.274 1.00 88.94 176 TRP A C 1
ATOM 1336 O O . TRP A 1 176 ? -14.317 -16.139 11.852 1.00 88.94 176 TRP A O 1
ATOM 1346 N N . PHE A 1 177 ? -14.723 -14.184 10.837 1.00 88.38 177 PHE A N 1
ATOM 1347 C CA . PHE A 1 177 ? -13.336 -13.728 10.845 1.00 88.38 177 PHE A CA 1
ATOM 1348 C C . PHE A 1 177 ? -13.131 -12.460 11.677 1.00 88.38 177 PHE A C 1
ATOM 1350 O O . PHE A 1 177 ? -13.613 -11.353 11.391 1.00 88.38 177 PHE A O 1
ATOM 1357 N N . SER A 1 178 ? -12.285 -12.610 12.698 1.00 90.00 178 SER A N 1
ATOM 1358 C CA . SER A 1 178 ? -11.730 -11.477 13.433 1.00 90.00 178 SER A CA 1
ATOM 1359 C C . SER A 1 178 ? -10.902 -10.586 12.505 1.00 90.00 178 SER A C 1
ATOM 1361 O O . SER A 1 178 ? -10.201 -11.081 11.623 1.00 90.00 178 SER A O 1
ATOM 1363 N N . ALA A 1 179 ? -10.902 -9.274 12.770 1.00 89.06 179 ALA A N 1
ATOM 1364 C CA . ALA A 1 179 ? -10.099 -8.304 12.024 1.00 89.06 179 ALA A CA 1
ATOM 1365 C C . ALA A 1 179 ? -8.616 -8.704 11.939 1.00 89.06 179 ALA A C 1
ATOM 1367 O O . ALA A 1 179 ? -7.983 -8.448 10.928 1.00 89.06 179 ALA A O 1
ATOM 1368 N N . LYS A 1 180 ? -8.088 -9.423 12.941 1.00 90.94 180 LYS A N 1
ATOM 1369 C CA . LYS A 1 180 ? -6.697 -9.905 12.990 1.00 90.94 180 LYS A CA 1
ATOM 1370 C C . LYS A 1 180 ? -6.272 -10.764 11.790 1.00 90.94 180 LYS A C 1
ATOM 1372 O O . LYS A 1 180 ? -5.077 -10.876 11.546 1.00 90.94 180 LYS A O 1
ATOM 1377 N N . TYR A 1 181 ? -7.219 -11.381 11.081 1.00 93.00 181 TYR A N 1
ATOM 1378 C CA . TYR A 1 181 ? -6.945 -12.286 9.960 1.00 93.00 181 TYR A CA 1
ATOM 1379 C C . TYR A 1 181 ? -7.153 -11.637 8.582 1.00 93.00 181 TYR A C 1
ATOM 1381 O O . TYR A 1 181 ? -6.871 -12.266 7.565 1.00 93.00 181 TYR A O 1
ATOM 1389 N N . THR A 1 182 ? -7.598 -10.378 8.519 1.00 95.19 182 THR A N 1
ATOM 1390 C CA . THR A 1 182 ? -7.880 -9.680 7.249 1.00 95.19 182 THR A CA 1
ATOM 1391 C C . THR A 1 182 ? -6.645 -9.573 6.350 1.00 95.19 182 THR A C 1
ATOM 1393 O O . THR A 1 182 ? -6.751 -9.671 5.134 1.00 95.19 182 THR A O 1
ATOM 1396 N N . GLY A 1 183 ? -5.453 -9.416 6.924 1.00 94.81 183 GLY A N 1
ATOM 1397 C CA . GLY A 1 183 ? -4.199 -9.384 6.171 1.00 94.81 183 GLY A CA 1
ATOM 1398 C C . GLY A 1 183 ? -3.843 -10.730 5.554 1.00 94.81 183 GLY A C 1
ATOM 1399 O O . GLY A 1 183 ? -3.367 -10.770 4.426 1.00 94.81 183 GLY A O 1
ATOM 1400 N N . ILE A 1 184 ? -4.135 -11.836 6.246 1.00 95.38 184 ILE A N 1
ATOM 1401 C CA . ILE A 1 184 ? -3.973 -13.185 5.684 1.00 95.38 184 ILE A CA 1
ATOM 1402 C C . ILE A 1 184 ? -4.946 -13.376 4.523 1.00 95.38 184 ILE A C 1
ATOM 1404 O O . ILE A 1 184 ? -4.549 -13.885 3.482 1.00 95.38 184 ILE A O 1
ATOM 1408 N N . LEU A 1 185 ? -6.187 -12.898 4.660 1.00 96.12 185 LEU A N 1
ATOM 1409 C CA . LEU A 1 185 ? -7.148 -12.890 3.558 1.00 96.12 185 LEU A CA 1
ATOM 1410 C C . LEU A 1 185 ? -6.636 -12.063 2.365 1.00 96.12 185 LEU A C 1
ATOM 1412 O O . LEU A 1 185 ? -6.759 -12.509 1.231 1.00 96.12 185 LEU A O 1
ATOM 1416 N N . ALA A 1 186 ? -6.010 -10.906 2.601 1.00 96.62 186 ALA A N 1
ATOM 1417 C CA . ALA A 1 186 ? -5.396 -10.109 1.536 1.00 96.62 186 ALA A CA 1
ATOM 1418 C C . ALA A 1 186 ? -4.266 -10.863 0.820 1.00 96.62 186 ALA A C 1
ATOM 1420 O O . ALA A 1 186 ? -4.221 -10.869 -0.408 1.00 96.62 186 ALA A O 1
ATOM 1421 N N . LEU A 1 187 ? -3.389 -11.537 1.571 1.00 95.19 187 LEU A N 1
ATOM 1422 C CA . LEU A 1 187 ? -2.320 -12.368 1.007 1.00 95.19 187 LEU A CA 1
ATOM 1423 C C . LEU A 1 187 ? -2.876 -13.567 0.236 1.00 95.19 187 LEU A C 1
ATOM 1425 O O . LEU A 1 187 ? -2.366 -13.888 -0.833 1.00 95.19 187 LEU A O 1
ATOM 1429 N N . PHE A 1 188 ? -3.932 -14.201 0.746 1.00 96.00 188 PHE A N 1
ATOM 1430 C CA . PHE A 1 188 ? -4.610 -15.296 0.064 1.00 96.00 188 PHE A CA 1
ATOM 1431 C C . PHE A 1 188 ? -5.226 -14.832 -1.258 1.00 96.00 188 PHE A C 1
ATOM 1433 O O . PHE A 1 188 ? -5.014 -15.477 -2.277 1.00 96.00 188 PHE A O 1
ATOM 1440 N N . LEU A 1 189 ? -5.924 -13.691 -1.270 1.00 96.00 189 LEU A N 1
ATOM 1441 C CA . LEU A 1 189 ? -6.484 -13.116 -2.495 1.00 96.00 189 LEU A CA 1
ATOM 1442 C C . LEU A 1 189 ? -5.388 -12.746 -3.500 1.00 96.00 189 LEU A C 1
ATOM 1444 O O . LEU A 1 189 ? -5.528 -13.060 -4.678 1.00 96.00 189 LEU A O 1
ATOM 1448 N N . ALA A 1 190 ? -4.291 -12.135 -3.045 1.00 94.69 190 ALA A N 1
ATOM 1449 C CA . ALA A 1 190 ? -3.152 -11.817 -3.905 1.00 94.69 190 ALA A CA 1
ATOM 1450 C C . ALA A 1 190 ? -2.510 -13.087 -4.482 1.00 94.69 190 ALA A C 1
ATOM 1452 O O . ALA A 1 190 ? -2.232 -13.154 -5.676 1.00 94.69 190 ALA A O 1
ATOM 1453 N N . GLY A 1 191 ? -2.330 -14.119 -3.653 1.00 94.25 191 GLY A N 1
ATOM 1454 C CA . GLY A 1 191 ? -1.851 -15.429 -4.083 1.00 94.25 191 GLY A CA 1
ATOM 1455 C C . GLY A 1 191 ? -2.790 -16.077 -5.099 1.00 94.25 191 GLY A C 1
ATOM 1456 O O . GLY A 1 191 ? -2.333 -16.539 -6.138 1.00 94.25 191 GLY A O 1
ATOM 1457 N N . ALA A 1 192 ? -4.099 -16.051 -4.857 1.00 94.44 192 ALA A N 1
ATOM 1458 C CA . ALA A 1 192 ? -5.098 -16.577 -5.782 1.00 94.44 192 ALA A CA 1
ATOM 1459 C C . ALA A 1 192 ? -5.095 -15.819 -7.118 1.00 94.44 192 ALA A C 1
ATOM 1461 O O . ALA A 1 192 ? -5.119 -16.447 -8.171 1.00 94.44 192 ALA A O 1
ATOM 1462 N N . GLY A 1 193 ? -4.991 -14.488 -7.096 1.00 91.94 193 GLY A N 1
ATOM 1463 C CA . GLY A 1 193 ? -4.901 -13.676 -8.310 1.00 91.94 193 GLY A CA 1
ATOM 1464 C C . GLY A 1 193 ? -3.610 -13.879 -9.107 1.00 91.94 193 GLY A C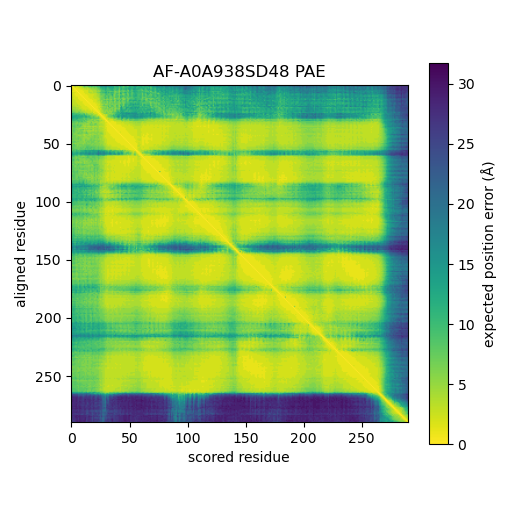 1
ATOM 1465 O O . GLY A 1 193 ? -3.573 -13.579 -10.296 1.00 91.94 193 GLY A O 1
ATOM 1466 N N . ILE A 1 194 ? -2.565 -14.421 -8.478 1.00 91.12 194 ILE A N 1
ATOM 1467 C CA . ILE A 1 194 ? -1.344 -14.862 -9.155 1.00 91.12 194 ILE A CA 1
ATOM 1468 C C . ILE A 1 194 ? -1.520 -16.274 -9.725 1.00 91.12 194 ILE A C 1
ATOM 1470 O O . ILE A 1 194 ? -1.254 -16.503 -10.902 1.00 91.12 194 ILE A O 1
ATOM 1474 N N . TRP A 1 195 ? -1.950 -17.222 -8.890 1.00 90.69 195 TRP A N 1
ATOM 1475 C CA . TRP A 1 195 ? -1.931 -18.647 -9.216 1.00 90.69 195 TRP A CA 1
ATOM 1476 C C . TRP A 1 195 ? -3.088 -19.090 -10.103 1.00 90.69 195 TRP A C 1
ATOM 1478 O O . TRP A 1 195 ? -2.869 -19.905 -10.989 1.00 90.69 195 TRP A O 1
ATOM 1488 N N . LEU A 1 196 ? -4.307 -18.585 -9.895 1.00 91.19 196 LEU A N 1
ATOM 1489 C CA . LEU A 1 196 ? -5.473 -19.059 -10.647 1.00 91.19 196 LEU A CA 1
ATOM 1490 C C . LEU A 1 196 ? -5.361 -18.777 -12.151 1.00 91.19 196 LEU A C 1
ATOM 1492 O O . LEU A 1 196 ? -5.569 -19.715 -12.918 1.00 91.19 196 LEU A O 1
ATOM 1496 N N . PRO A 1 197 ? -4.985 -17.563 -12.602 1.00 87.69 197 PRO A N 1
ATOM 1497 C CA . PRO A 1 197 ? -4.820 -17.315 -14.032 1.00 87.69 197 PRO A CA 1
ATOM 1498 C C . PRO A 1 197 ? -3.665 -18.131 -14.623 1.00 87.69 197 PRO A C 1
ATOM 1500 O O . PRO A 1 197 ? -3.772 -18.658 -15.724 1.00 87.69 197 PRO A O 1
ATOM 1503 N N . PHE A 1 198 ? -2.583 -18.295 -13.855 1.00 86.56 198 PHE A N 1
ATOM 1504 C CA . PHE A 1 198 ? -1.428 -19.086 -14.267 1.00 86.56 198 PHE A CA 1
ATOM 1505 C C . PHE A 1 198 ? -1.783 -20.569 -14.469 1.00 86.56 198 PHE A C 1
ATOM 1507 O O . PHE A 1 198 ? -1.444 -21.159 -15.491 1.00 86.56 198 PHE A O 1
ATOM 1514 N N . LEU A 1 199 ? -2.493 -21.169 -13.508 1.00 88.69 199 LEU A N 1
ATOM 1515 C CA . LEU A 1 199 ? -2.955 -22.555 -13.592 1.00 88.69 199 LEU A CA 1
ATOM 1516 C C . LEU A 1 199 ? -3.988 -22.738 -14.702 1.00 88.69 199 LEU A C 1
ATOM 1518 O O . LEU A 1 199 ? -3.983 -23.774 -15.354 1.00 88.69 199 LEU A O 1
ATOM 1522 N N . PHE A 1 200 ? -4.853 -21.749 -14.925 1.00 88.81 200 PHE A N 1
ATOM 1523 C CA . PHE A 1 200 ? -5.814 -21.789 -16.018 1.00 88.81 200 PHE A CA 1
ATOM 1524 C C . PHE A 1 200 ? -5.101 -21.873 -17.372 1.00 88.81 200 PHE A C 1
ATOM 1526 O O . PHE A 1 200 ? -5.370 -22.797 -18.130 1.00 88.81 200 PHE A O 1
ATOM 1533 N N . ASP A 1 201 ? -4.138 -20.993 -17.649 1.00 87.88 201 ASP A N 1
ATOM 1534 C CA . ASP A 1 201 ? -3.409 -21.023 -18.924 1.00 87.88 201 ASP A CA 1
ATOM 1535 C C . ASP A 1 201 ? -2.609 -22.322 -19.116 1.00 87.88 201 ASP A C 1
ATOM 1537 O O . ASP A 1 201 ? -2.574 -22.864 -20.220 1.00 87.88 201 ASP A O 1
ATOM 1541 N N . LEU A 1 202 ? -1.998 -22.843 -18.047 1.00 87.50 202 LEU A N 1
ATOM 1542 C CA . LEU A 1 202 ? -1.228 -24.088 -18.099 1.00 87.50 202 LEU A CA 1
ATOM 1543 C C . LEU A 1 202 ? -2.122 -25.312 -18.341 1.00 87.50 202 LEU A C 1
ATOM 1545 O O . LEU A 1 202 ? -1.783 -26.173 -19.141 1.00 87.50 202 LEU A O 1
ATOM 1549 N N . LEU A 1 203 ? -3.249 -25.414 -17.630 1.00 92.00 203 LEU A N 1
ATOM 1550 C CA . LEU A 1 203 ? -4.104 -26.606 -17.660 1.00 92.00 203 LEU A CA 1
ATOM 1551 C C . LEU A 1 203 ? -5.097 -26.599 -18.819 1.00 92.00 203 LEU A C 1
ATOM 1553 O O . LEU A 1 203 ? -5.489 -27.661 -19.293 1.00 92.00 203 LEU A O 1
ATOM 1557 N N . VAL A 1 204 ? -5.555 -25.414 -19.223 1.00 91.19 204 VAL A N 1
ATOM 1558 C CA . VAL A 1 204 ? -6.635 -25.262 -20.200 1.00 91.19 204 VAL A CA 1
ATOM 1559 C C . VAL A 1 204 ? -6.060 -24.975 -21.582 1.00 91.19 204 VAL A C 1
ATOM 1561 O O . VAL A 1 204 ? -6.474 -25.628 -22.535 1.00 91.19 204 VAL A O 1
ATOM 1564 N N . TRP A 1 205 ? -5.071 -24.077 -21.691 1.00 88.44 205 TRP A N 1
ATOM 1565 C CA . TRP A 1 205 ? -4.442 -23.687 -22.965 1.00 88.44 205 TRP A CA 1
ATOM 1566 C C . TRP A 1 205 ? -3.088 -24.339 -23.248 1.00 88.44 205 TRP A C 1
ATOM 1568 O O . TRP A 1 205 ? -2.476 -24.006 -24.261 1.00 88.44 205 TRP A O 1
ATOM 1578 N N . ASP A 1 206 ? -2.644 -25.264 -22.392 1.00 88.38 206 ASP A N 1
ATOM 1579 C CA . ASP A 1 206 ? -1.396 -26.024 -22.557 1.00 88.38 206 ASP A CA 1
ATOM 1580 C C . ASP A 1 206 ? -0.174 -25.113 -22.802 1.00 88.38 206 ASP A C 1
ATOM 1582 O O . ASP A 1 206 ? 0.745 -25.419 -23.565 1.00 88.38 206 ASP A O 1
ATOM 1586 N N . MET A 1 207 ? -0.186 -23.924 -22.184 1.00 86.94 207 MET A N 1
ATOM 1587 C CA . MET A 1 207 ? 0.891 -22.949 -22.330 1.00 86.94 207 MET A CA 1
ATOM 1588 C C . MET A 1 207 ? 2.088 -23.319 -21.459 1.00 86.94 207 MET A C 1
ATOM 1590 O O . MET A 1 207 ? 1.951 -23.646 -20.282 1.00 86.94 207 MET A O 1
ATOM 1594 N N . THR A 1 208 ? 3.297 -23.154 -21.990 1.00 87.12 208 THR A N 1
ATOM 1595 C CA . THR A 1 208 ? 4.519 -23.264 -21.184 1.00 87.12 208 THR A CA 1
ATOM 1596 C C . THR A 1 208 ? 4.677 -22.069 -20.240 1.00 87.12 208 THR A C 1
ATOM 1598 O O . THR A 1 208 ? 4.134 -20.988 -20.474 1.00 87.12 208 THR A O 1
ATOM 1601 N N . PHE A 1 209 ? 5.480 -22.225 -19.182 1.00 80.81 209 PHE A N 1
ATOM 1602 C CA . PHE A 1 209 ? 5.761 -21.146 -18.221 1.00 80.81 209 PHE A CA 1
ATOM 1603 C C . PHE A 1 209 ? 6.218 -19.846 -18.909 1.00 80.81 209 PHE A C 1
ATOM 1605 O O . PHE A 1 209 ? 5.729 -18.760 -18.588 1.00 80.81 209 PHE A O 1
ATOM 1612 N N . ASP A 1 210 ? 7.114 -19.960 -19.892 1.00 81.81 210 ASP A N 1
ATOM 1613 C CA . ASP A 1 210 ? 7.623 -18.816 -20.651 1.00 81.81 210 ASP A CA 1
ATOM 1614 C C . ASP A 1 210 ? 6.537 -18.158 -21.505 1.00 81.81 210 ASP A C 1
ATOM 1616 O O . ASP A 1 210 ? 6.511 -16.930 -21.630 1.00 81.81 210 ASP A O 1
ATOM 1620 N N . GLN A 1 211 ? 5.622 -18.952 -22.070 1.00 82.94 211 GLN A N 1
ATOM 1621 C CA . GLN A 1 211 ? 4.492 -18.431 -22.833 1.00 82.94 211 GLN A CA 1
ATOM 1622 C C . GLN A 1 211 ? 3.523 -17.669 -21.934 1.00 82.94 211 GLN A C 1
ATOM 1624 O O . GLN A 1 211 ? 3.139 -16.557 -22.287 1.00 82.94 211 GLN A O 1
ATOM 1629 N N . VAL A 1 212 ? 3.195 -18.197 -20.754 1.00 79.81 212 VAL A N 1
ATOM 1630 C CA . VAL A 1 212 ? 2.329 -17.491 -19.801 1.00 79.81 212 VAL A CA 1
ATOM 1631 C C . VAL A 1 212 ? 2.967 -16.160 -19.403 1.00 79.81 212 VAL A C 1
ATOM 1633 O O . VAL A 1 212 ? 2.364 -15.104 -19.573 1.00 79.81 212 VAL A O 1
ATOM 1636 N N . MET A 1 213 ? 4.233 -16.165 -18.976 1.00 76.56 213 MET A N 1
ATOM 1637 C CA . MET A 1 213 ? 4.910 -14.934 -18.546 1.00 76.56 213 MET A CA 1
ATOM 1638 C C . MET A 1 213 ? 5.014 -13.874 -19.652 1.00 76.56 213 MET A C 1
ATOM 1640 O O . MET A 1 213 ? 4.974 -12.675 -19.354 1.00 76.56 213 MET A O 1
ATOM 1644 N N . ARG A 1 214 ? 5.134 -14.301 -20.915 1.00 74.69 214 ARG A N 1
ATOM 1645 C CA . ARG A 1 214 ? 5.326 -13.413 -22.067 1.00 74.69 214 ARG A CA 1
ATOM 1646 C C . ARG A 1 214 ? 4.019 -12.960 -22.723 1.00 74.69 214 ARG A C 1
ATOM 1648 O O . ARG A 1 214 ? 3.969 -11.833 -23.202 1.00 74.69 214 ARG A O 1
ATOM 1655 N N . TYR A 1 215 ? 2.985 -13.799 -22.751 1.00 73.69 215 TYR A N 1
ATOM 1656 C CA . TYR A 1 215 ? 1.781 -13.565 -23.558 1.00 73.69 215 TYR A CA 1
ATOM 1657 C C . TYR A 1 215 ? 0.500 -13.396 -22.745 1.00 73.69 215 TYR A C 1
ATOM 1659 O O . TYR A 1 215 ? -0.447 -12.789 -23.246 1.00 73.69 215 TYR A O 1
ATOM 1667 N N . SER A 1 216 ? 0.436 -13.866 -21.498 1.00 73.56 216 SER A N 1
ATOM 1668 C CA . SER A 1 216 ? -0.818 -13.800 -20.751 1.00 73.56 216 SER A CA 1
ATOM 1669 C C . SER A 1 216 ? -1.127 -12.368 -20.306 1.00 73.56 216 SER A C 1
ATOM 1671 O O . SER A 1 216 ? -0.309 -11.705 -19.682 1.00 73.56 216 SER A O 1
ATOM 1673 N N . GLN A 1 217 ? -2.305 -11.826 -20.607 1.00 75.69 217 GLN A N 1
ATOM 1674 C CA . GLN A 1 217 ? -2.723 -10.509 -20.096 1.00 75.69 217 GLN A CA 1
ATOM 1675 C C . GLN A 1 217 ? -3.572 -10.670 -18.837 1.00 75.69 217 GLN A C 1
ATOM 1677 O O . GLN A 1 217 ? -4.704 -10.195 -18.762 1.00 75.69 217 GLN A O 1
ATOM 1682 N N . HIS A 1 218 ? -3.049 -11.393 -17.842 1.00 81.75 218 HIS A N 1
ATOM 1683 C CA . HIS A 1 218 ? -3.784 -11.646 -16.602 1.00 81.75 218 HIS A CA 1
ATOM 1684 C C . HIS A 1 218 ? -3.884 -10.377 -15.756 1.00 81.75 218 HIS A C 1
ATOM 1686 O O . HIS A 1 218 ? -3.056 -10.115 -14.877 1.00 81.75 218 HIS A O 1
ATOM 1692 N N . PHE A 1 219 ? -4.915 -9.580 -16.027 1.00 84.94 219 PHE A N 1
ATOM 1693 C CA . PHE A 1 219 ? -5.303 -8.460 -15.184 1.00 84.94 219 PHE A CA 1
ATOM 1694 C C . PHE A 1 219 ? -5.568 -8.948 -13.758 1.00 84.94 219 PHE A C 1
ATOM 1696 O O . PHE A 1 219 ? -6.238 -9.953 -13.535 1.00 84.94 219 PHE A O 1
ATOM 1703 N N . GLY A 1 220 ? -5.005 -8.236 -12.783 1.00 82.25 220 GLY A N 1
ATOM 1704 C CA . GLY A 1 220 ? -5.083 -8.596 -11.369 1.00 82.25 220 GLY A CA 1
ATOM 1705 C C . GLY A 1 220 ? -3.881 -9.390 -10.859 1.00 82.25 220 GLY A C 1
ATOM 1706 O O . GLY A 1 220 ? -3.640 -9.376 -9.655 1.00 82.25 220 GLY A O 1
ATOM 1707 N N . 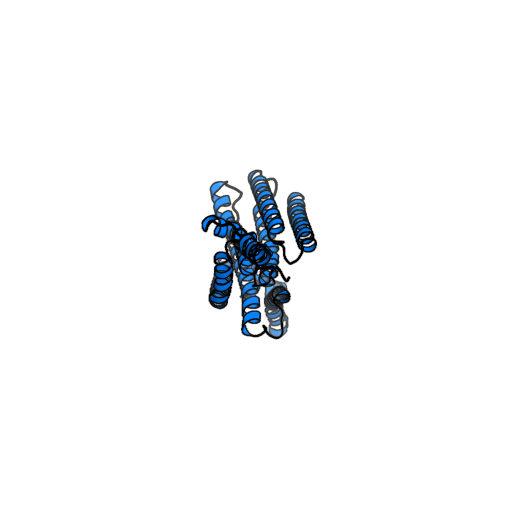SER A 1 221 ? -3.063 -10.005 -11.716 1.00 89.75 221 SER A N 1
ATOM 1708 C CA . SER A 1 221 ? -1.841 -10.673 -11.253 1.00 89.75 221 SER A CA 1
ATOM 1709 C C . SER A 1 221 ? -0.716 -9.663 -11.008 1.00 89.75 221 SER A C 1
ATOM 1711 O O . SER A 1 221 ? -0.346 -8.877 -11.877 1.00 89.75 221 SER A O 1
ATOM 1713 N N . ILE A 1 222 ? -0.140 -9.691 -9.803 1.00 88.19 222 ILE A N 1
ATOM 1714 C CA . ILE A 1 222 ? 1.021 -8.859 -9.442 1.00 88.19 222 ILE A CA 1
ATOM 1715 C C . ILE A 1 222 ? 2.279 -9.345 -10.178 1.00 88.19 222 ILE A C 1
ATOM 1717 O O . ILE A 1 222 ? 3.129 -8.536 -10.550 1.00 88.19 222 ILE A O 1
ATOM 1721 N N . LEU A 1 223 ? 2.402 -10.658 -10.417 1.00 84.88 223 LEU A N 1
ATOM 1722 C CA . LEU A 1 223 ? 3.590 -11.233 -11.054 1.00 84.88 223 LEU A CA 1
ATOM 1723 C C . LEU A 1 223 ? 3.696 -10.884 -12.539 1.00 84.88 223 LEU A C 1
ATOM 1725 O O . LEU A 1 223 ? 4.803 -10.651 -13.019 1.00 84.88 223 LEU A O 1
ATOM 1729 N N . THR A 1 224 ? 2.579 -10.793 -13.263 1.00 85.25 224 THR A N 1
ATOM 1730 C CA . THR A 1 224 ? 2.612 -10.487 -14.705 1.00 85.25 224 THR A CA 1
ATOM 1731 C C . THR A 1 224 ? 3.182 -9.098 -14.993 1.00 85.25 224 THR A C 1
ATOM 1733 O O . THR A 1 224 ? 3.878 -8.914 -15.991 1.00 85.25 224 THR A O 1
ATOM 1736 N N . VAL A 1 225 ? 2.998 -8.148 -14.069 1.00 88.50 225 VAL A N 1
ATOM 1737 C CA . VAL A 1 225 ? 3.571 -6.791 -14.138 1.00 88.50 225 VAL A CA 1
ATOM 1738 C C . VAL A 1 225 ? 5.088 -6.782 -13.934 1.00 88.50 225 VAL A C 1
ATOM 1740 O O . VAL A 1 225 ? 5.753 -5.841 -14.360 1.00 88.50 225 VAL A O 1
ATOM 1743 N N . LEU A 1 226 ? 5.670 -7.808 -13.307 1.00 86.75 226 LEU A N 1
ATOM 1744 C CA . LEU A 1 226 ? 7.123 -7.930 -13.135 1.00 86.75 226 LEU A CA 1
ATOM 1745 C C . LEU A 1 226 ? 7.815 -8.548 -14.361 1.00 86.75 226 LEU A C 1
ATOM 1747 O O . LEU A 1 226 ? 9.023 -8.383 -14.520 1.00 86.75 226 LEU A O 1
ATOM 1751 N N . GLY A 1 227 ? 7.066 -9.213 -15.246 1.00 84.06 227 GLY A N 1
ATOM 1752 C CA . GLY A 1 227 ? 7.590 -9.845 -16.458 1.00 84.06 227 GLY A CA 1
ATOM 1753 C C . GLY A 1 227 ? 8.032 -8.856 -17.551 1.00 84.06 227 GLY A C 1
ATOM 1754 O O . GLY A 1 227 ? 7.747 -7.655 -17.473 1.00 84.06 227 GLY A O 1
ATOM 1755 N N . PRO A 1 228 ? 8.732 -9.326 -18.598 1.00 82.19 228 PRO A N 1
ATOM 1756 C CA . PRO A 1 228 ? 9.077 -8.496 -19.751 1.00 82.19 228 PRO A CA 1
ATOM 1757 C C . PRO A 1 228 ? 7.788 -8.032 -20.447 1.00 82.19 228 PRO A C 1
ATOM 1759 O O . PRO A 1 228 ? 7.026 -8.850 -20.949 1.00 82.19 228 PRO A O 1
ATOM 1762 N N . ARG A 1 229 ? 7.528 -6.720 -20.430 1.00 85.06 229 ARG A N 1
ATOM 1763 C CA . ARG A 1 229 ? 6.293 -6.096 -20.930 1.00 85.06 229 ARG A CA 1
ATOM 1764 C C . ARG A 1 229 ? 6.611 -4.778 -21.593 1.00 85.06 229 ARG A C 1
ATOM 1766 O O . ARG A 1 229 ? 7.486 -4.055 -21.111 1.00 85.06 229 ARG A O 1
ATOM 1773 N N . SER A 1 230 ? 5.864 -4.476 -22.645 1.00 89.44 230 SER A N 1
ATOM 1774 C CA . SER A 1 230 ? 5.866 -3.156 -23.266 1.00 89.44 230 SER A CA 1
ATOM 1775 C C . SER A 1 230 ? 5.225 -2.114 -22.342 1.00 89.44 230 SER A C 1
ATOM 1777 O O . SER A 1 230 ? 4.421 -2.444 -21.466 1.00 89.44 230 SER A O 1
ATOM 1779 N N . LEU A 1 231 ? 5.556 -0.836 -22.548 1.00 90.06 231 LEU A N 1
ATOM 1780 C CA . LEU A 1 231 ? 4.946 0.264 -21.798 1.00 90.06 231 LEU A CA 1
ATOM 1781 C C . LEU A 1 231 ? 3.416 0.279 -21.935 1.00 90.06 231 LEU A C 1
ATOM 1783 O O . LEU A 1 231 ? 2.719 0.490 -20.948 1.00 90.06 231 LEU A O 1
ATOM 1787 N N . GLU A 1 232 ? 2.890 0.007 -23.131 1.00 91.69 232 GLU A N 1
ATOM 1788 C CA . GLU A 1 232 ? 1.447 -0.021 -23.384 1.00 91.69 232 GLU A CA 1
ATOM 1789 C C . GLU A 1 232 ? 0.732 -1.073 -22.524 1.00 91.69 232 GLU A C 1
ATOM 1791 O O . GLU A 1 232 ? -0.303 -0.790 -21.922 1.00 91.69 232 GLU A O 1
ATOM 1796 N N . GLU A 1 233 ? 1.299 -2.274 -22.408 1.00 91.31 233 GLU A N 1
ATOM 1797 C CA . GLU A 1 233 ? 0.740 -3.321 -21.550 1.00 91.31 233 GLU A CA 1
ATOM 1798 C C . GLU A 1 233 ? 0.761 -2.916 -20.076 1.00 91.31 233 GLU A C 1
ATOM 1800 O O . GLU A 1 233 ? -0.234 -3.107 -19.376 1.00 91.31 233 GLU A O 1
ATOM 1805 N N . ILE A 1 234 ? 1.860 -2.313 -19.606 1.00 92.81 234 ILE A N 1
ATOM 1806 C CA . ILE A 1 234 ? 1.964 -1.827 -18.223 1.00 92.81 234 ILE A CA 1
ATOM 1807 C C . ILE A 1 234 ? 0.874 -0.782 -17.953 1.00 92.81 234 ILE A C 1
ATOM 1809 O O . ILE A 1 234 ? 0.191 -0.879 -16.939 1.00 92.81 234 ILE A O 1
ATOM 1813 N N . LEU A 1 235 ? 0.644 0.156 -18.876 1.00 94.50 235 LEU A N 1
ATOM 1814 C CA . LEU A 1 235 ? -0.403 1.175 -18.742 1.00 94.50 235 LEU A CA 1
ATOM 1815 C C . LEU A 1 235 ? -1.815 0.573 -18.708 1.00 94.50 235 LEU A C 1
ATOM 1817 O O . LEU A 1 235 ? -2.669 1.056 -17.966 1.00 94.50 235 LEU A O 1
ATOM 1821 N N . ARG A 1 236 ? -2.078 -0.504 -19.460 1.00 94.62 236 ARG A N 1
ATOM 1822 C CA . ARG A 1 236 ? -3.357 -1.234 -19.376 1.00 94.62 236 ARG A CA 1
ATOM 1823 C C . ARG A 1 236 ? -3.540 -1.881 -18.001 1.00 94.62 236 ARG A C 1
ATOM 1825 O O . ARG A 1 236 ? -4.628 -1.796 -17.428 1.00 94.62 236 ARG A O 1
ATOM 1832 N N . HIS A 1 237 ? -2.491 -2.499 -17.454 1.00 94.56 237 HIS A N 1
ATOM 1833 C CA . HIS A 1 237 ? -2.513 -3.036 -16.090 1.00 94.56 237 HIS A CA 1
ATOM 1834 C C . HIS A 1 237 ? -2.710 -1.935 -15.046 1.00 94.56 237 HIS A C 1
ATOM 1836 O O . HIS A 1 237 ? -3.499 -2.118 -14.119 1.00 94.56 237 HIS A O 1
ATOM 1842 N N . GLU A 1 238 ? -2.041 -0.796 -15.215 1.00 95.44 238 GLU A N 1
ATOM 1843 C CA . GLU A 1 238 ? -2.164 0.374 -14.349 1.00 95.44 238 GLU A CA 1
ATOM 1844 C C . GLU A 1 238 ? -3.594 0.916 -14.348 1.00 95.44 238 GLU A C 1
ATOM 1846 O O . GLU A 1 238 ? -4.171 1.115 -13.280 1.00 95.44 238 GLU A O 1
ATOM 1851 N N . LEU A 1 239 ? -4.204 1.080 -15.528 1.00 97.06 239 LEU A N 1
ATOM 1852 C CA . LEU A 1 239 ? -5.587 1.533 -15.670 1.00 97.06 239 LEU A CA 1
ATOM 1853 C C . LEU A 1 239 ? -6.557 0.575 -14.972 1.00 97.06 239 LEU A C 1
ATOM 1855 O O . LEU A 1 239 ? -7.397 1.010 -14.183 1.00 97.06 239 LEU A O 1
ATOM 1859 N N . PHE A 1 240 ? -6.422 -0.730 -15.217 1.00 96.81 240 PHE A N 1
ATOM 1860 C CA . PHE A 1 240 ? -7.239 -1.740 -14.550 1.00 96.81 240 PHE A CA 1
ATOM 1861 C C . PHE A 1 240 ? -7.059 -1.694 -13.023 1.00 96.81 240 PHE A C 1
ATOM 1863 O O . PHE A 1 240 ? -8.043 -1.674 -12.282 1.00 96.81 240 PHE A O 1
ATOM 1870 N N . ALA A 1 241 ? -5.812 -1.635 -12.544 1.00 97.12 241 ALA A N 1
ATOM 1871 C CA . ALA A 1 241 ? -5.499 -1.549 -11.121 1.00 97.12 241 ALA A CA 1
ATOM 1872 C C . ALA A 1 241 ? -6.045 -0.257 -10.495 1.00 97.12 241 ALA A C 1
ATOM 1874 O O . ALA A 1 241 ? -6.529 -0.284 -9.368 1.00 97.12 241 ALA A O 1
ATOM 1875 N N . GLY A 1 242 ? -6.015 0.857 -11.227 1.00 97.88 242 GLY A N 1
ATOM 1876 C CA . GLY A 1 242 ? -6.562 2.145 -10.810 1.00 97.88 242 GLY A CA 1
ATOM 1877 C C . GLY A 1 242 ? -8.083 2.118 -10.678 1.00 97.88 242 GLY A C 1
ATOM 1878 O O . GLY A 1 242 ? -8.614 2.558 -9.658 1.00 97.88 242 GLY A O 1
ATOM 1879 N N . ILE A 1 243 ? -8.785 1.539 -11.657 1.00 98.38 243 ILE A N 1
ATOM 1880 C CA . ILE A 1 243 ? -10.242 1.342 -11.600 1.00 98.38 243 ILE A CA 1
ATOM 1881 C C . ILE A 1 243 ? -10.604 0.450 -10.408 1.00 98.38 243 ILE A C 1
ATOM 1883 O O . ILE A 1 243 ? -11.497 0.790 -9.628 1.00 98.38 243 ILE A O 1
ATOM 1887 N N . TRP A 1 244 ? -9.888 -0.662 -10.227 1.00 98.25 244 TRP A N 1
ATOM 1888 C CA . TRP A 1 244 ? -10.116 -1.567 -9.104 1.00 98.25 244 TRP A CA 1
ATOM 1889 C C . TRP A 1 244 ? -9.869 -0.870 -7.760 1.00 98.25 244 TRP A C 1
ATOM 1891 O O . TRP A 1 244 ? -10.745 -0.900 -6.893 1.00 98.25 244 TRP A O 1
ATOM 1901 N N . ALA A 1 245 ? -8.741 -0.169 -7.613 1.00 98.19 245 ALA A N 1
ATOM 1902 C CA . ALA A 1 245 ? -8.389 0.595 -6.420 1.00 98.19 245 ALA A CA 1
ATOM 1903 C C . ALA A 1 245 ? -9.459 1.639 -6.073 1.00 98.19 245 ALA A C 1
ATOM 1905 O O . ALA A 1 245 ? -9.872 1.738 -4.915 1.00 98.19 245 ALA A O 1
ATOM 1906 N N . ALA A 1 246 ? -9.943 2.387 -7.069 1.00 98.38 246 ALA A N 1
ATOM 1907 C CA . ALA A 1 246 ? -11.000 3.377 -6.893 1.00 98.38 246 ALA A CA 1
ATOM 1908 C C . ALA A 1 246 ? -12.317 2.729 -6.438 1.00 98.38 246 ALA A C 1
ATOM 1910 O O . ALA A 1 246 ? -12.942 3.207 -5.488 1.00 98.38 246 ALA A O 1
ATOM 1911 N N . ALA A 1 247 ? -12.707 1.610 -7.056 1.00 98.50 247 ALA A N 1
ATOM 1912 C CA . ALA A 1 247 ? -13.917 0.880 -6.694 1.00 98.50 247 ALA A CA 1
ATOM 1913 C C . ALA A 1 247 ? -13.864 0.377 -5.243 1.00 98.50 247 ALA A C 1
ATOM 1915 O O . ALA A 1 247 ? -14.777 0.638 -4.457 1.00 98.50 247 ALA A O 1
ATOM 1916 N N . VAL A 1 248 ? -12.778 -0.288 -4.837 1.00 98.19 248 VAL A N 1
ATOM 1917 C CA . VAL A 1 248 ? -12.672 -0.822 -3.467 1.00 98.19 248 VAL A CA 1
ATOM 1918 C C . VAL A 1 248 ? -12.475 0.273 -2.428 1.00 98.19 248 VAL A C 1
ATOM 1920 O O . VAL A 1 248 ? -12.939 0.124 -1.296 1.00 98.19 248 VAL A O 1
ATOM 1923 N N . LEU A 1 249 ? -11.847 1.395 -2.790 1.00 98.00 249 LEU A N 1
ATOM 1924 C CA . LEU A 1 249 ? -11.788 2.572 -1.931 1.00 98.00 249 LEU A CA 1
ATOM 1925 C C . LEU A 1 249 ? -13.187 3.143 -1.698 1.00 98.00 249 LEU A C 1
ATOM 1927 O O . LEU A 1 249 ? -13.544 3.373 -0.545 1.00 98.00 249 LEU A O 1
ATOM 1931 N N . ALA A 1 250 ? -13.995 3.306 -2.749 1.00 98.12 250 ALA A N 1
ATOM 1932 C CA . ALA A 1 250 ? -15.372 3.782 -2.631 1.00 98.12 250 ALA A CA 1
ATOM 1933 C C . ALA A 1 250 ? -16.214 2.862 -1.729 1.00 98.12 250 ALA A C 1
ATOM 1935 O O . ALA A 1 250 ? -16.911 3.339 -0.832 1.00 98.12 250 ALA A O 1
ATOM 1936 N N . LEU A 1 251 ? -16.077 1.542 -1.890 1.00 97.94 251 LEU A N 1
ATOM 1937 C CA . LEU A 1 251 ? -16.766 0.551 -1.058 1.00 97.94 251 LEU A CA 1
ATOM 1938 C C . LEU A 1 251 ? -16.344 0.599 0.423 1.00 97.94 251 LEU A C 1
ATOM 1940 O O . LEU A 1 251 ? -17.173 0.393 1.310 1.00 97.94 251 LEU A O 1
ATOM 1944 N N . ASN A 1 252 ? -15.071 0.890 0.712 1.00 97.62 252 ASN A N 1
ATOM 1945 C CA . ASN A 1 252 ? -14.549 0.999 2.081 1.00 97.62 252 ASN A CA 1
ATOM 1946 C C . ASN A 1 252 ? -14.647 2.414 2.673 1.00 97.62 252 ASN A C 1
ATOM 1948 O O . ASN A 1 252 ? -14.390 2.602 3.867 1.00 97.62 252 ASN A O 1
ATOM 1952 N N . PHE A 1 253 ? -15.022 3.413 1.875 1.00 96.81 253 PHE A N 1
ATOM 1953 C CA . PHE A 1 253 ? -14.970 4.821 2.258 1.00 96.81 253 PHE A CA 1
ATOM 1954 C C . PHE A 1 253 ? -15.757 5.139 3.542 1.00 96.81 253 PHE A C 1
ATOM 1956 O O . PHE A 1 253 ? -15.183 5.762 4.442 1.00 96.81 253 PHE A O 1
ATOM 1963 N N . PRO A 1 254 ? -17.005 4.657 3.737 1.00 96.75 254 PRO A N 1
ATOM 1964 C CA . PRO A 1 254 ? -17.744 4.921 4.973 1.00 96.75 254 PRO A CA 1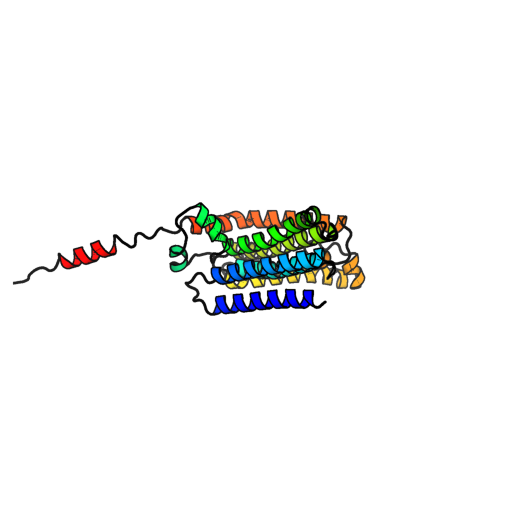
ATOM 1965 C C . PRO A 1 254 ? -17.069 4.325 6.216 1.00 96.75 254 PRO A C 1
ATOM 1967 O O . PRO A 1 254 ? -17.137 4.902 7.302 1.00 96.75 254 PRO A O 1
ATOM 1970 N N . TRP A 1 255 ? -16.418 3.168 6.074 1.00 95.00 255 TRP A N 1
ATOM 1971 C CA . TRP A 1 255 ? -15.697 2.509 7.164 1.00 95.00 255 TRP A CA 1
ATOM 1972 C C . TRP A 1 255 ? -14.418 3.273 7.529 1.00 95.00 255 TRP A C 1
ATOM 1974 O O . TRP A 1 255 ? -14.199 3.555 8.709 1.00 95.00 255 TRP A O 1
ATOM 1984 N N . LEU A 1 256 ? -13.635 3.704 6.535 1.00 96.00 256 LEU A N 1
ATOM 1985 C CA . LEU A 1 256 ? -12.451 4.542 6.750 1.00 96.00 256 LEU A CA 1
ATOM 1986 C C . LEU A 1 256 ? -12.818 5.879 7.405 1.00 96.00 256 LEU A C 1
ATOM 1988 O O . LEU A 1 256 ? -12.205 6.273 8.401 1.00 96.00 256 LEU A O 1
ATOM 1992 N N . LEU A 1 257 ? -13.866 6.549 6.914 1.00 95.38 257 LEU A N 1
ATOM 1993 C CA . LEU A 1 257 ? -14.333 7.818 7.475 1.00 95.38 257 LEU A CA 1
ATOM 1994 C C . LEU A 1 257 ? -14.750 7.696 8.939 1.00 95.38 257 LEU A C 1
ATOM 1996 O O . LEU A 1 257 ? -14.418 8.570 9.739 1.00 95.38 257 LEU A O 1
ATOM 2000 N N . LYS A 1 258 ? -15.445 6.616 9.318 1.00 94.31 258 LYS A N 1
ATOM 2001 C CA . LYS A 1 258 ? -15.820 6.374 10.721 1.00 94.31 258 LYS A CA 1
ATOM 2002 C C . LYS A 1 258 ? -14.592 6.314 11.627 1.00 94.31 258 LYS A C 1
ATOM 2004 O O . LYS A 1 258 ? -14.620 6.874 12.722 1.00 94.31 258 LYS A O 1
ATOM 2009 N N . GLN A 1 259 ? -13.513 5.682 11.174 1.00 93.19 259 GLN A N 1
ATOM 2010 C CA . GLN A 1 259 ? -12.278 5.583 11.948 1.00 93.19 259 GLN A CA 1
ATOM 2011 C C . GLN A 1 259 ? -11.534 6.912 12.052 1.00 93.19 259 GLN A C 1
ATOM 2013 O O . GLN A 1 259 ? -11.124 7.302 13.148 1.00 93.19 259 GLN A O 1
ATOM 2018 N N . VAL A 1 260 ? -11.406 7.631 10.934 1.00 93.69 260 VAL A N 1
ATOM 2019 C CA . VAL A 1 260 ? -10.815 8.974 10.912 1.00 93.69 260 VAL A CA 1
ATOM 2020 C C . VAL A 1 260 ? -11.607 9.884 11.852 1.00 93.69 260 VAL A C 1
ATOM 2022 O O . VAL A 1 260 ? -11.048 10.459 12.785 1.00 93.69 260 VAL A O 1
ATOM 2025 N N . ALA A 1 261 ? -12.932 9.932 11.713 1.00 92.25 261 ALA A N 1
ATOM 2026 C CA . ALA A 1 261 ? -13.797 10.716 12.587 1.00 92.25 261 ALA A CA 1
ATOM 2027 C C . ALA A 1 261 ? -13.651 10.314 14.064 1.00 92.25 261 ALA A C 1
ATOM 2029 O O . ALA A 1 261 ? -13.587 11.185 14.929 1.00 92.25 261 ALA A O 1
ATOM 2030 N N . ALA A 1 262 ? -13.550 9.019 14.378 1.00 89.94 262 ALA A N 1
ATOM 2031 C CA . ALA A 1 262 ? -13.339 8.551 15.748 1.00 89.94 262 ALA A CA 1
ATOM 2032 C C . ALA A 1 262 ? -12.005 9.034 16.344 1.00 89.94 262 ALA A C 1
ATOM 2034 O O . ALA A 1 262 ? -11.949 9.341 17.539 1.00 89.94 262 ALA A O 1
ATOM 2035 N N . PHE A 1 263 ? -10.952 9.146 15.530 1.00 90.31 263 PHE A N 1
ATOM 2036 C CA . PHE A 1 263 ? -9.667 9.707 15.948 1.00 90.31 263 PHE A CA 1
ATOM 2037 C C . PHE A 1 263 ? -9.774 11.204 16.255 1.00 90.31 263 PHE A C 1
ATOM 2039 O O . PHE A 1 263 ? -9.371 11.652 17.330 1.00 90.31 263 PHE A O 1
ATOM 2046 N N . PHE A 1 264 ? -10.397 11.974 15.360 1.00 88.88 264 PHE A N 1
ATOM 2047 C CA . PHE A 1 264 ? -10.583 13.416 15.547 1.00 88.88 264 PHE A CA 1
ATOM 2048 C C . PHE A 1 264 ? -11.628 13.768 16.621 1.00 88.88 264 PHE A C 1
ATOM 2050 O O . PHE A 1 264 ? -11.592 14.867 17.167 1.00 88.88 264 PHE A O 1
ATOM 2057 N N . ARG A 1 265 ? -12.523 12.845 16.992 1.00 85.62 265 ARG A N 1
ATOM 2058 C CA . ARG A 1 265 ? -13.490 13.019 18.094 1.00 85.62 265 ARG A CA 1
ATOM 2059 C C . ARG A 1 265 ? -12.963 12.575 19.463 1.00 85.62 265 ARG A C 1
ATOM 2061 O O . ARG A 1 265 ? -13.674 12.740 20.451 1.00 85.62 265 ARG A O 1
ATOM 2068 N N . ALA A 1 266 ? -11.761 11.994 19.557 1.00 75.00 266 ALA A N 1
ATOM 2069 C CA . ALA A 1 266 ? -11.239 11.473 20.821 1.00 75.00 266 ALA A CA 1
ATOM 2070 C C . ALA A 1 266 ? -11.253 12.559 21.928 1.00 75.00 266 ALA A C 1
ATOM 2072 O O . ALA A 1 266 ? -10.729 13.660 21.709 1.00 75.00 266 ALA A O 1
ATOM 2073 N N . PRO A 1 267 ? -11.872 12.283 23.099 1.00 63.09 267 PRO A N 1
ATOM 2074 C CA . PRO A 1 267 ? -12.165 13.307 24.094 1.00 63.09 267 PRO A CA 1
ATOM 2075 C C . PRO A 1 267 ? -10.895 13.882 24.719 1.00 63.09 267 PRO A C 1
ATOM 2077 O O . PRO A 1 267 ? -9.986 13.161 25.137 1.00 63.09 267 PRO A O 1
ATOM 2080 N N . VAL A 1 268 ? -10.881 15.209 24.827 1.00 56.31 268 VAL A N 1
ATOM 2081 C CA . VAL A 1 268 ? -9.894 15.981 25.582 1.00 56.31 268 VAL A CA 1
ATOM 2082 C C . VAL A 1 268 ? -10.031 15.603 27.059 1.00 56.31 268 VAL A C 1
ATOM 2084 O O . VAL A 1 268 ? -11.132 15.617 27.603 1.00 56.31 268 VAL A O 1
ATOM 2087 N N . ARG A 1 269 ? -8.934 15.251 27.740 1.00 54.06 269 ARG A N 1
ATOM 2088 C CA . ARG A 1 269 ? -8.964 15.026 29.194 1.00 54.06 269 ARG A CA 1
ATOM 2089 C C . ARG A 1 269 ? 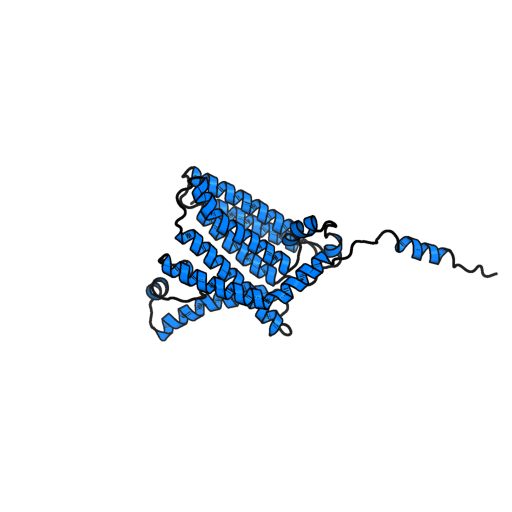-9.535 16.257 29.913 1.00 54.06 269 ARG A C 1
ATOM 2091 O O . ARG A 1 269 ? -8.854 17.271 30.019 1.00 54.06 269 ARG A O 1
ATOM 2098 N N . SER A 1 270 ? -10.694 16.094 30.543 1.00 41.94 270 SER A N 1
ATOM 2099 C CA . SER A 1 270 ? -11.138 16.856 31.714 1.00 41.94 270 SER A CA 1
ATOM 2100 C C . SER A 1 270 ? -10.696 16.144 33.004 1.00 41.94 270 SER A C 1
ATOM 2102 O O . SER A 1 270 ? -11.502 15.842 33.877 1.00 41.94 270 SER A O 1
ATOM 2104 N N . SER A 1 271 ? -9.410 15.802 33.138 1.00 45.81 271 SER A N 1
ATOM 2105 C CA . SER A 1 271 ? -8.912 15.030 34.295 1.00 45.81 271 SER A CA 1
ATOM 2106 C C . SER A 1 271 ? -8.458 15.878 35.490 1.00 45.81 271 SER A C 1
ATOM 2108 O O . SER A 1 271 ? -7.749 15.357 36.338 1.00 45.81 271 SER A O 1
ATOM 2110 N N . ALA A 1 272 ? -8.867 17.148 35.591 1.00 46.78 272 ALA A N 1
ATOM 2111 C CA . ALA A 1 272 ? -8.510 18.001 36.734 1.00 46.78 272 ALA A CA 1
ATOM 2112 C C . ALA A 1 272 ? -9.701 18.502 37.578 1.00 46.78 272 ALA A C 1
ATOM 2114 O O . ALA A 1 272 ? -9.480 18.982 38.681 1.00 46.78 272 ALA A O 1
ATOM 2115 N N . ARG A 1 273 ? -10.966 18.377 37.132 1.00 47.47 273 ARG A N 1
ATOM 2116 C CA . ARG A 1 273 ? -12.119 18.954 37.870 1.00 47.47 273 ARG A CA 1
ATOM 2117 C C . ARG A 1 273 ? -13.124 17.967 38.475 1.00 47.47 273 ARG A C 1
ATOM 2119 O O . ARG A 1 273 ? -13.856 18.359 39.374 1.00 47.47 273 ARG A O 1
ATOM 2126 N N . GLN A 1 274 ? -13.154 16.696 38.065 1.00 47.59 274 GLN A N 1
ATOM 2127 C CA . GLN A 1 274 ? -14.151 15.741 38.592 1.00 47.59 274 GLN A CA 1
ATOM 2128 C C . GLN A 1 274 ? -13.669 14.919 39.803 1.00 47.59 274 GLN A C 1
ATOM 2130 O O . GLN A 1 274 ? -14.487 14.554 40.642 1.00 47.59 274 GLN A O 1
ATOM 2135 N N . GLY A 1 275 ? -12.357 14.702 39.965 1.00 45.50 275 GLY A N 1
ATOM 2136 C CA . GLY A 1 275 ? -11.806 13.996 41.134 1.00 45.50 275 GLY A CA 1
ATOM 2137 C C . GLY A 1 275 ? -11.823 14.823 42.426 1.00 45.50 275 GLY A C 1
ATOM 2138 O O . GLY A 1 275 ? -12.062 14.280 43.499 1.00 45.50 275 GLY A O 1
ATOM 2139 N N . ALA A 1 276 ? -11.651 16.145 42.328 1.00 50.12 276 ALA A N 1
ATOM 2140 C CA . ALA A 1 276 ? -11.679 17.030 43.494 1.00 50.12 276 ALA A CA 1
ATOM 2141 C C . ALA A 1 276 ? -13.103 17.233 44.046 1.00 50.12 276 ALA A C 1
ATOM 2143 O O . ALA A 1 276 ? -13.289 17.309 45.255 1.00 50.12 276 ALA A O 1
ATOM 2144 N N . SER A 1 277 ? -14.133 17.252 43.189 1.00 52.09 277 SER A N 1
ATOM 2145 C CA . SER A 1 277 ? -15.515 17.484 43.639 1.00 52.09 277 SER A CA 1
ATOM 2146 C C . SER A 1 277 ? -16.149 16.252 44.302 1.00 52.09 277 SER A C 1
ATOM 2148 O O . SER A 1 277 ? -16.910 16.395 45.258 1.00 52.09 277 SER A O 1
ATOM 2150 N N . ALA A 1 278 ? -15.813 15.037 43.854 1.00 53.25 278 ALA A N 1
ATOM 2151 C CA . ALA A 1 278 ? -16.366 13.808 44.429 1.00 53.25 278 ALA A CA 1
ATOM 2152 C C . ALA A 1 278 ? -15.760 13.472 45.805 1.00 53.25 278 ALA A C 1
ATOM 2154 O O . ALA A 1 278 ? -16.490 13.092 46.722 1.00 53.25 278 ALA A O 1
ATOM 2155 N N . THR A 1 279 ? -14.450 13.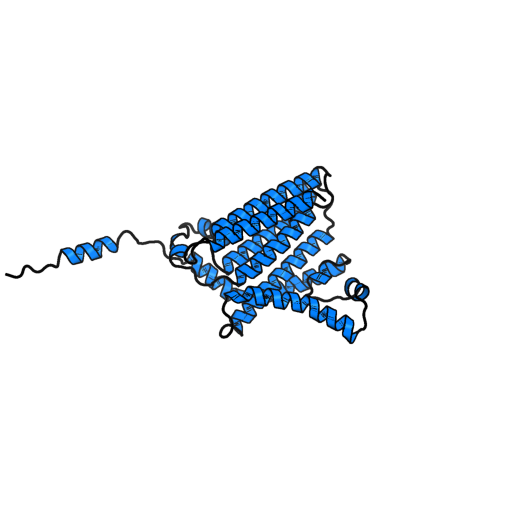672 45.977 1.00 55.34 279 THR A N 1
ATOM 2156 C CA . THR A 1 279 ? -13.773 13.454 47.265 1.00 55.34 279 THR A CA 1
ATOM 2157 C C . THR A 1 279 ? -14.144 14.537 48.282 1.00 55.34 279 THR A C 1
ATOM 2159 O O . THR A 1 279 ? -14.411 14.214 49.437 1.00 55.34 279 THR A O 1
ATOM 2162 N N . PHE A 1 280 ? -14.295 15.797 47.854 1.00 54.03 280 PHE A N 1
ATOM 2163 C CA . PHE A 1 280 ? -14.758 16.876 48.735 1.00 54.03 280 PHE A CA 1
ATOM 2164 C C . PHE A 1 280 ? -16.217 16.677 49.187 1.00 54.03 280 PHE A C 1
ATOM 2166 O O . PHE A 1 280 ? -16.524 16.829 50.365 1.00 54.03 280 PHE A O 1
ATOM 2173 N N . ARG A 1 281 ? -17.121 16.218 48.305 1.00 54.19 281 ARG A N 1
ATOM 2174 C CA . ARG A 1 281 ? -18.514 15.907 48.697 1.00 54.19 281 ARG A CA 1
ATOM 2175 C C . ARG A 1 281 ? -18.644 14.702 49.632 1.00 54.19 281 ARG A C 1
ATOM 2177 O O . ARG A 1 281 ? -19.601 14.657 50.401 1.00 54.19 281 ARG A O 1
ATOM 2184 N N . ARG A 1 282 ? -17.716 13.739 49.591 1.00 54.62 282 ARG A N 1
ATOM 2185 C CA . ARG A 1 282 ? -17.696 12.616 50.548 1.00 54.62 282 ARG A CA 1
ATOM 2186 C C . ARG A 1 282 ? -17.165 13.010 51.925 1.00 54.62 282 ARG A C 1
ATOM 2188 O O . ARG A 1 282 ? -17.606 12.426 52.907 1.00 54.62 282 ARG A O 1
ATOM 2195 N N . LEU A 1 283 ? -16.276 13.999 52.014 1.00 56.31 283 LEU A N 1
ATOM 2196 C CA . LEU A 1 283 ? -15.731 14.461 53.297 1.00 56.31 283 LEU A CA 1
ATOM 2197 C C . LEU A 1 283 ? -16.691 15.377 54.073 1.00 56.31 283 LEU A C 1
ATOM 2199 O O . LEU A 1 283 ? -16.645 15.394 55.296 1.00 56.31 283 LEU A O 1
ATOM 2203 N N . VAL A 1 284 ? -17.614 16.065 53.393 1.00 59.22 284 VAL A N 1
ATOM 2204 C CA . VAL A 1 284 ? -18.591 16.977 54.029 1.00 59.22 284 VAL A CA 1
ATOM 2205 C C . VAL A 1 284 ? -19.856 16.252 54.543 1.00 59.22 284 VAL A C 1
ATOM 2207 O O . VAL A 1 284 ? -20.670 16.843 55.242 1.00 59.22 284 VAL A O 1
ATOM 2210 N N . ARG A 1 285 ? -20.036 14.954 54.253 1.00 54.06 285 ARG A N 1
ATOM 2211 C CA . ARG A 1 285 ? -21.229 14.166 54.640 1.00 54.06 285 ARG A CA 1
ATOM 2212 C C . ARG A 1 285 ? -20.960 13.077 55.689 1.00 54.06 285 ARG A C 1
ATOM 2214 O O . ARG A 1 285 ? -21.569 12.012 55.624 1.00 54.06 285 ARG A O 1
ATOM 2221 N N . LYS A 1 286 ? -20.079 13.305 56.667 1.00 48.19 286 LYS A N 1
ATOM 2222 C CA . LYS A 1 286 ? -20.110 12.488 57.894 1.00 48.19 286 LYS A CA 1
ATOM 2223 C C . LYS A 1 286 ? -21.122 13.101 58.874 1.00 48.19 286 LYS A C 1
ATOM 2225 O O . LYS A 1 286 ? -20.852 14.190 59.372 1.00 48.19 286 LYS A O 1
ATOM 2230 N N . PRO A 1 287 ? -22.274 12.459 59.144 1.00 55.94 287 PRO A N 1
ATOM 2231 C CA . PRO A 1 287 ? -23.142 12.879 60.233 1.00 55.94 287 PRO A CA 1
ATOM 2232 C C . PRO A 1 287 ? -22.457 12.560 61.567 1.00 55.94 287 PRO A C 1
ATOM 2234 O O . PRO A 1 287 ? -21.968 11.452 61.779 1.00 55.94 287 PRO A O 1
ATOM 2237 N N . VAL A 1 288 ? -22.405 13.556 62.448 1.00 62.09 288 VAL A N 1
ATOM 2238 C CA . VAL A 1 288 ? -22.032 13.395 63.854 1.00 62.09 288 VAL A CA 1
ATOM 2239 C C . VAL A 1 288 ? -23.212 12.712 64.545 1.00 62.09 288 VAL A C 1
ATOM 2241 O O . VAL A 1 288 ? -24.244 13.343 64.758 1.00 62.09 288 VAL A O 1
ATOM 2244 N N . SER A 1 289 ? -23.095 11.417 64.836 1.00 62.59 289 SER A N 1
ATOM 2245 C CA . SER A 1 289 ? -24.024 10.709 65.720 1.00 62.59 289 SER A CA 1
ATOM 2246 C C . SER A 1 289 ? -23.569 10.887 67.169 1.00 62.59 289 SER A C 1
ATOM 2248 O O . SER A 1 289 ? -22.420 10.572 67.486 1.00 62.59 289 SER A O 1
ATOM 2250 N N . ARG A 1 290 ? -24.468 11.439 67.990 1.00 60.84 290 ARG A N 1
ATOM 2251 C CA . ARG A 1 290 ? -24.403 11.483 69.457 1.00 60.84 290 ARG A CA 1
ATOM 2252 C C . ARG A 1 290 ? -24.741 10.125 70.057 1.00 60.84 290 ARG A C 1
ATOM 2254 O O . ARG A 1 290 ? -25.513 9.394 69.397 1.00 60.84 290 ARG A O 1
#

Sequence (290 aa):
MGLLIASLLVLAFACFHALSVTFLNPPAANRAFPARLTLAGVWLAAGILALMADARGVTYNALSVWAYATLVASGVGLAIAVSERDQLGLRVKRAVPRGGLLRALAFPFFSGSASGILWACLLMGVTSVALPFLDWGFRARPIRSETAHRILTLFLYSFSYALTAAWLRNRFLSEWFSAKYTGILALFLAGAGIWLPFLFDLLVWDMTFDQVMRYSQHFGSILTVLGPRSLEEILRHELFAGIWAAAVLALNFPWLLKQVAAFFRAPVRSSARQGASATFRRLVRKPVSR

pLDDT: mean 84.67, std 12.89, range [41.94, 98.5]

Secondary structure (DSSP, 8-state):
-HHHHHHHHHHHHHHHHHHHHHHHS-TTS-THHHHHHHHHHHHHHHHHHHHHHHHTTSSTTHHHHHHHHHHHHHHHHHHHHHTS-SSPPHHHHHHS-SSHHHHHHHGGGSSSHHHHHHHHHHHHHHHHHHHHHHHHHH--S---HHHHHHHHHHHHHHHHHHHHHHHHHHHTSTTT--GGGHHHHHHHHHHHHHHHHHHHHHHHS---HHHHHHH---TT-TTGGGSS--HHHHHHHHHHHHHHHHHHHHHHHHHHHHHHHHHHTPPP--TTTHHHHHHHHHHTT-----

Solvent-accessible surface area (backbone atoms only — not comparable to full-atom values): 15348 Å² total; per-residue (Å²): 111,68,69,59,54,49,51,52,50,53,52,50,49,42,50,52,50,26,49,51,52,41,69,73,36,58,92,56,53,57,36,40,30,65,30,48,50,51,43,50,52,51,51,50,53,49,47,52,51,19,46,52,33,31,63,69,64,76,43,89,58,37,49,59,51,47,46,54,52,45,44,55,54,29,41,52,40,28,22,51,11,47,18,34,55,75,72,76,41,76,59,38,39,66,68,56,59,89,48,71,67,54,34,62,71,44,38,43,36,37,58,32,19,57,24,25,38,50,35,23,47,48,55,46,48,51,49,47,57,44,50,64,53,47,29,70,74,63,68,26,71,77,67,53,67,58,57,51,49,40,52,44,27,50,49,30,41,47,50,28,34,30,39,44,23,41,43,48,34,70,74,74,32,55,89,84,44,62,50,72,48,26,20,58,46,14,51,50,51,47,48,46,41,41,46,52,59,52,50,44,41,39,73,73,66,68,42,51,73,70,49,45,52,64,66,57,82,56,77,78,23,66,63,56,66,73,37,80,71,56,61,69,58,50,51,52,47,29,52,53,24,47,53,48,28,52,52,36,46,62,74,36,41,70,62,42,49,53,41,52,50,51,63,77,60,43,67,77,85,73,84,77,65,61,70,60,54,58,56,52,57,60,69,74,65,71,80,87,79,129

Foldseek 3Di:
DVLLVVLLVLLVVLVVVLVVQLVPDDPLDQSQQVSLVSNVVSLVVQQVVLLVCLLVVVDPCSLLSSLVSLLVVLLLLLLQLLLFDLDRHLNLLAVQDDDPVSNVVCQLRGGHSLSSNVSSCCSLVCSLVVQVVSCVPSVRPHPPPLSSLLSLLSNLLSLLLSLVLSLCCVPPVVPPDHSNCSSVSSVVQLVCLAVVQVCCCCVPVVDDPVCCLPPPLSQSHNSNSVGDDDSVSSVVSSVSSVVSSVVSCVSCVVSSVVSSVSSVPRDHDPPPPPVVVVVVVVVVPDDDDD

Mean predicted aligned error: 8.22 Å